Protein AF-0000000081415262 (afdb_homodimer)

Sequence (370 aa):
MELQANAALIIIDQQKGILHPRLGRRNNPQAELRILDLLGAWRRSGRPVIQVQHLSRSPESVFWPEQSGVEFQERFLPLDGEWLIQKQVPDAFCATGLETKLREAGIAQLVIVGVATHNSVESTARTAGNLGFEAWVAEDACFTFDKADYFGTAHSAEEVHAMSLGNLHGEYATVTGSREILAAVMELQANAALIIIDQQKGILHPRLGRRNNPQAELRILDLLGAWRRSGRPVIQVQHLSRSPESVFWPEQSGVEFQERFLPLDGEWLIQKQVPDAFCATGLETKLREAGIAQLVIVGVATHNSVESTARTAGNLGFEAWVAEDACFTFDKADYFGTAHSAEEVHAMSLGNLHGEYATVTGSREILAAV

Organism: NCBI:txid198620

pLDDT: mean 98.17, std 1.25, range [90.88, 99.0]

Structure 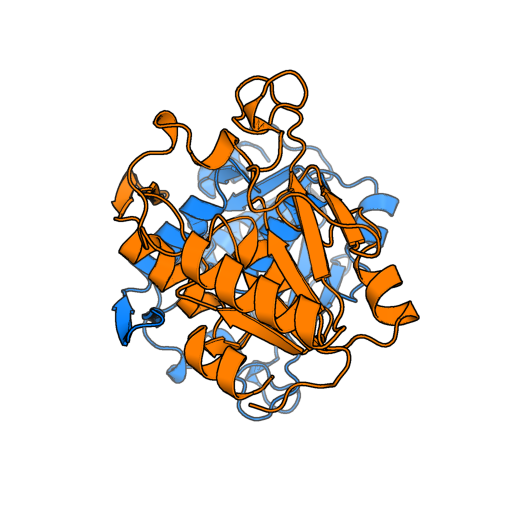(mmCIF, N/CA/C/O backbone):
data_AF-0000000081415262-model_v1
#
loop_
_entity.id
_entity.type
_entity.pdbx_description
1 polymer 'Cysteine hydrolase'
#
loop_
_atom_site.group_PDB
_atom_site.id
_atom_site.type_symbol
_atom_site.label_atom_id
_atom_site.label_alt_id
_atom_site.label_comp_id
_atom_site.label_asym_id
_atom_site.label_entity_id
_atom_site.label_seq_id
_atom_site.pdbx_PDB_ins_code
_atom_site.Cartn_x
_atom_site.Cartn_y
_atom_site.Cartn_z
_atom_site.occupancy
_atom_site.B_iso_or_equiv
_atom_site.auth_seq_id
_atom_site.auth_comp_id
_atom_site.auth_asym_id
_atom_site.auth_atom_id
_atom_site.pdbx_PDB_model_num
ATOM 1 N N . MET A 1 1 ? -18.141 11.617 12.055 1 90.88 1 MET A N 1
ATOM 2 C CA . MET A 1 1 ? -16.812 11.25 12.523 1 90.88 1 MET A CA 1
ATOM 3 C C . MET A 1 1 ? -16.594 11.695 13.961 1 90.88 1 MET A C 1
ATOM 5 O O . MET A 1 1 ? -17.062 12.766 14.359 1 90.88 1 MET A O 1
ATOM 9 N N . GLU A 1 2 ? -16.062 10.859 14.75 1 95 2 GLU A N 1
ATOM 10 C CA . GLU A 1 2 ? -15.703 11.195 16.125 1 95 2 GLU A CA 1
ATOM 11 C C . GLU A 1 2 ? -14.211 10.984 16.375 1 95 2 GLU A C 1
ATOM 13 O O . GLU A 1 2 ? -13.711 9.859 16.281 1 95 2 GLU A O 1
ATOM 18 N N . LEU A 1 3 ? -13.547 12.102 16.781 1 97.44 3 LEU A N 1
ATOM 19 C CA . LEU A 1 3 ? -12.109 12.031 17.031 1 97.44 3 LEU A CA 1
ATOM 20 C C . LEU A 1 3 ? -11.82 11.992 18.531 1 97.44 3 LEU A C 1
ATOM 22 O O . LEU A 1 3 ? -12.375 12.789 19.281 1 97.44 3 LEU A O 1
ATOM 26 N N . GLN A 1 4 ? -10.977 11.117 18.828 1 97.69 4 GLN A N 1
ATOM 27 C CA . GLN A 1 4 ? -10.539 11.031 20.219 1 97.69 4 GLN A CA 1
ATOM 28 C C . GLN A 1 4 ? -9.625 12.203 20.578 1 97.69 4 GLN A C 1
ATOM 30 O O . GLN A 1 4 ? -9.055 12.844 19.688 1 97.69 4 GLN A O 1
ATOM 35 N N . ALA A 1 5 ? -9.414 12.391 21.859 1 97 5 ALA A N 1
ATOM 36 C CA . ALA A 1 5 ? -8.609 13.492 22.359 1 97 5 ALA A CA 1
ATOM 37 C C . ALA A 1 5 ? -7.129 13.281 22.047 1 97 5 ALA A C 1
ATOM 39 O O . ALA A 1 5 ? -6.34 14.227 22.078 1 97 5 ALA A O 1
ATOM 40 N N . ASN A 1 6 ? -6.777 12.062 21.719 1 98.25 6 ASN A N 1
ATOM 41 C CA . ASN A 1 6 ? -5.375 11.789 21.422 1 98.25 6 ASN A CA 1
ATOM 42 C C . ASN A 1 6 ? -5.191 11.312 19.984 1 98.25 6 ASN A C 1
ATOM 44 O O . ASN A 1 6 ? -4.203 10.648 19.656 1 98.25 6 ASN A O 1
ATOM 48 N N . ALA A 1 7 ? -6.195 11.609 19.109 1 98.75 7 ALA A N 1
ATOM 49 C CA . ALA A 1 7 ? -6.016 11.312 17.688 1 98.75 7 ALA A CA 1
ATOM 50 C C . ALA A 1 7 ? -4.789 12.031 17.141 1 98.75 7 ALA A C 1
ATOM 52 O O . ALA A 1 7 ? -4.617 13.234 17.344 1 98.75 7 ALA A O 1
ATOM 53 N N . ALA A 1 8 ? -3.963 11.328 16.453 1 98.94 8 ALA A N 1
ATOM 54 C CA . ALA A 1 8 ? -2.711 11.914 15.977 1 98.94 8 ALA A CA 1
ATOM 55 C C . ALA A 1 8 ? -2.838 12.391 14.531 1 98.94 8 ALA A C 1
ATOM 57 O O . ALA A 1 8 ? -3.518 11.758 13.719 1 98.94 8 ALA A O 1
ATOM 58 N N . LEU A 1 9 ? -2.236 13.484 14.242 1 98.94 9 LEU A N 1
ATOM 59 C CA . LEU A 1 9 ? -2.066 13.977 12.883 1 98.94 9 LEU A CA 1
ATOM 60 C C . LEU A 1 9 ? -0.699 13.586 12.328 1 98.94 9 LEU A C 1
ATOM 62 O O . LEU A 1 9 ? 0.331 13.938 12.914 1 98.94 9 LEU A O 1
ATOM 66 N N . ILE A 1 10 ? -0.686 12.828 11.266 1 99 10 ILE A N 1
ATOM 67 C CA . ILE A 1 10 ? 0.553 12.461 10.594 1 99 10 ILE A CA 1
ATOM 68 C C . ILE A 1 10 ? 0.726 13.297 9.328 1 99 10 ILE A C 1
ATOM 70 O O . ILE A 1 10 ? -0.1 13.227 8.414 1 99 10 ILE A O 1
ATOM 74 N N . ILE A 1 11 ? 1.759 14.055 9.266 1 99 11 ILE A N 1
ATOM 75 C CA . ILE A 1 11 ? 2.07 14.914 8.125 1 99 11 ILE A CA 1
ATOM 76 C C . ILE A 1 11 ? 3.252 14.336 7.352 1 99 11 ILE A C 1
ATOM 78 O O . ILE A 1 11 ? 4.379 14.312 7.855 1 99 11 ILE A O 1
ATOM 82 N N . ILE A 1 12 ? 3.021 14.008 6.129 1 98.94 12 ILE A N 1
ATOM 83 C CA . ILE A 1 12 ? 3.982 13.211 5.375 1 98.94 12 ILE A CA 1
ATOM 84 C C . ILE A 1 12 ? 4.742 14.109 4.398 1 98.94 12 ILE A C 1
ATOM 86 O O . ILE A 1 12 ? 4.152 14.656 3.461 1 98.94 12 ILE A O 1
ATOM 90 N N . ASP A 1 13 ? 5.992 14.281 4.562 1 98.81 13 ASP A N 1
ATOM 91 C CA . ASP A 1 13 ? 7.008 14.688 3.596 1 98.81 13 ASP A CA 1
ATOM 92 C C . ASP A 1 13 ? 6.758 16.109 3.109 1 98.81 13 ASP A C 1
ATOM 94 O O . ASP A 1 13 ? 6.812 16.391 1.907 1 98.81 13 ASP A O 1
ATOM 98 N N . GLN A 1 14 ? 6.391 17 4.035 1 98.81 14 GLN A N 1
ATOM 99 C CA . GLN A 1 14 ? 6.348 18.422 3.658 1 98.81 14 GLN A CA 1
ATOM 100 C C . GLN A 1 14 ? 7.742 19.031 3.676 1 98.81 14 GLN A C 1
ATOM 102 O O . GLN A 1 14 ? 8.023 19.922 4.484 1 98.81 14 GLN A O 1
ATOM 107 N N . GLN A 1 15 ? 8.523 18.625 2.789 1 98.81 15 GLN A N 1
ATOM 108 C CA . GLN A 1 15 ? 9.922 19.016 2.611 1 98.81 15 GLN A CA 1
ATOM 109 C C . GLN A 1 15 ? 10.102 19.891 1.379 1 98.81 15 GLN A C 1
ATOM 111 O O . GLN A 1 15 ? 9.266 19.875 0.47 1 98.81 15 GLN A O 1
ATOM 116 N N . LYS A 1 16 ? 11.219 20.609 1.344 1 98.56 16 LYS A N 1
ATOM 117 C CA . LYS A 1 16 ? 11.469 21.547 0.252 1 98.56 16 LYS A CA 1
ATOM 118 C C . LYS A 1 16 ? 11.531 20.828 -1.089 1 98.56 16 LYS A C 1
ATOM 120 O O . LYS A 1 16 ? 11.141 21.375 -2.119 1 98.56 16 LYS A O 1
ATOM 125 N N . GLY A 1 17 ? 11.977 19.578 -1.081 1 98.12 17 GLY A N 1
ATOM 126 C CA . GLY A 1 17 ? 12.164 18.812 -2.297 1 98.12 17 GLY A CA 1
ATOM 127 C C . GLY A 1 17 ? 10.875 18.578 -3.068 1 98.12 17 GLY A C 1
ATOM 128 O O . GLY A 1 17 ? 10.891 18.422 -4.289 1 98.12 17 GLY A O 1
ATOM 129 N N . ILE A 1 18 ? 9.742 18.609 -2.402 1 97.94 18 ILE A N 1
ATOM 130 C CA . ILE A 1 18 ? 8.477 18.297 -3.059 1 97.94 18 ILE A CA 1
ATOM 131 C C . ILE A 1 18 ? 8.07 19.453 -3.965 1 97.94 18 ILE A C 1
ATOM 133 O O . ILE A 1 18 ? 7.164 19.328 -4.789 1 97.94 18 ILE A O 1
ATOM 137 N N . LEU A 1 19 ? 8.727 20.594 -3.793 1 96.56 19 LEU A N 1
ATOM 138 C CA . LEU A 1 19 ? 8.438 21.781 -4.59 1 96.56 19 LEU A CA 1
ATOM 139 C C . LEU A 1 19 ? 9.289 21.812 -5.855 1 96.56 19 LEU A C 1
ATOM 141 O O . LEU A 1 19 ? 9.141 22.703 -6.695 1 96.56 19 LEU A O 1
ATOM 145 N N . HIS A 1 20 ? 10.164 20.875 -6.023 1 96.38 20 HIS A N 1
ATOM 146 C CA . HIS A 1 20 ? 11.062 20.875 -7.168 1 96.38 20 HIS A CA 1
ATOM 147 C C . HIS A 1 20 ? 10.297 20.703 -8.477 1 96.38 20 HIS A C 1
ATOM 149 O O . HIS A 1 20 ? 9.469 19.797 -8.602 1 96.38 20 HIS A O 1
ATOM 155 N N . PRO A 1 21 ? 10.602 21.438 -9.453 1 95.62 21 PRO A N 1
ATOM 156 C CA . PRO A 1 21 ? 9.836 21.438 -10.703 1 95.62 21 PRO A CA 1
ATOM 157 C C . PRO A 1 21 ? 9.93 20.125 -11.461 1 95.62 21 PRO A C 1
ATOM 159 O O . PRO A 1 21 ? 9.031 19.781 -12.242 1 95.62 21 PRO A O 1
ATOM 162 N N . ARG A 1 22 ? 10.922 19.375 -11.242 1 95.31 22 ARG A N 1
ATOM 163 C CA . ARG A 1 22 ? 11.109 18.141 -11.984 1 95.31 22 ARG A CA 1
ATOM 164 C C . ARG A 1 22 ? 10.031 17.125 -11.641 1 95.31 22 ARG A C 1
ATOM 166 O O . ARG A 1 22 ? 9.883 16.094 -12.32 1 95.31 22 ARG A O 1
ATOM 173 N N . LEU A 1 23 ? 9.297 17.344 -10.578 1 97.06 23 LEU A N 1
ATOM 174 C CA . LEU A 1 23 ? 8.273 16.406 -10.156 1 97.06 23 LEU A CA 1
ATOM 175 C C . LEU A 1 23 ? 7.02 16.531 -11.016 1 97.06 23 LEU A C 1
ATOM 177 O O . LEU A 1 23 ? 6.148 15.664 -10.992 1 97.06 23 LEU A O 1
ATOM 181 N N . GLY A 1 24 ? 6.98 17.625 -11.789 1 96.81 24 GLY A N 1
ATOM 182 C CA . GLY A 1 24 ? 5.887 17.797 -12.734 1 96.81 24 GLY A CA 1
ATOM 183 C C . GLY A 1 24 ? 4.684 18.5 -12.133 1 96.81 24 GLY A C 1
ATOM 184 O O . GLY A 1 24 ? 4.785 19.109 -11.07 1 96.81 24 GLY A O 1
ATOM 185 N N . ARG A 1 25 ? 3.6 18.5 -12.836 1 98.12 25 ARG A N 1
ATOM 186 C CA . ARG A 1 25 ? 2.379 19.188 -12.422 1 98.12 25 ARG A CA 1
ATOM 187 C C . ARG A 1 25 ? 1.687 18.438 -11.289 1 98.12 25 ARG A C 1
ATOM 189 O O . ARG A 1 25 ? 1.546 17.203 -11.344 1 98.12 25 ARG A O 1
ATOM 196 N N . ARG A 1 26 ? 1.27 19.094 -10.344 1 98.44 26 ARG A N 1
ATOM 197 C CA . ARG A 1 26 ? 0.566 18.484 -9.227 1 98.44 26 ARG A CA 1
ATOM 198 C C . ARG A 1 26 ? -0.895 18.906 -9.188 1 98.44 26 ARG A C 1
ATOM 200 O O . ARG A 1 26 ? -1.269 19.906 -9.82 1 98.44 26 ARG A O 1
ATOM 207 N N . ASN A 1 27 ? -1.64 18.141 -8.555 1 98.75 27 ASN A N 1
ATOM 208 C CA . ASN A 1 27 ? -2.994 18.562 -8.219 1 98.75 27 ASN A CA 1
ATOM 209 C C . ASN A 1 27 ? -3.031 19.312 -6.891 1 98.75 27 ASN A C 1
ATOM 211 O O . ASN A 1 27 ? -1.993 19.516 -6.258 1 98.75 27 ASN A O 1
ATOM 215 N N . ASN A 1 28 ? -4.188 19.859 -6.48 1 98.69 28 ASN A N 1
ATOM 216 C CA . ASN A 1 28 ? -4.477 20.469 -5.195 1 98.69 28 ASN A CA 1
ATOM 217 C C . ASN A 1 28 ? -3.451 21.562 -4.855 1 98.69 28 ASN A C 1
ATOM 219 O O . ASN A 1 28 ? -2.721 21.438 -3.869 1 98.69 28 ASN A O 1
ATOM 223 N N . PRO A 1 29 ? -3.428 22.625 -5.539 1 98.19 29 PRO A N 1
ATOM 224 C CA . PRO A 1 29 ? -2.455 23.688 -5.301 1 98.19 29 PRO A CA 1
ATOM 225 C C . PRO A 1 29 ? -2.557 24.281 -3.893 1 98.19 29 PRO A C 1
ATOM 227 O O . PRO A 1 29 ? -1.595 24.875 -3.395 1 98.19 29 PRO A O 1
ATOM 230 N N . GLN A 1 30 ? -3.674 24.062 -3.217 1 98.25 30 GLN A N 1
ATOM 231 C CA . GLN A 1 30 ? -3.857 24.641 -1.889 1 98.25 30 GLN A CA 1
ATOM 232 C C . GLN A 1 30 ? -3.701 23.578 -0.803 1 98.25 30 GLN A C 1
ATOM 234 O O . GLN A 1 30 ? -4.082 23.797 0.349 1 98.25 30 GLN A O 1
ATOM 239 N N . ALA A 1 31 ? -3.201 22.422 -1.072 1 98.81 31 ALA A N 1
ATOM 240 C CA . ALA A 1 31 ? -3.102 21.328 -0.116 1 98.81 31 ALA A CA 1
ATOM 241 C C . ALA A 1 31 ? -2.324 21.75 1.128 1 98.81 31 ALA A C 1
ATOM 243 O O . ALA A 1 31 ? -2.719 21.422 2.252 1 98.81 31 ALA A O 1
ATOM 244 N N . GLU A 1 32 ? -1.239 22.469 0.928 1 98.75 32 GLU A N 1
ATOM 245 C CA . GLU A 1 32 ? -0.42 22.875 2.064 1 98.75 32 GLU A CA 1
ATOM 246 C C . GLU A 1 32 ? -1.205 23.781 3.014 1 98.75 32 GLU A C 1
ATOM 248 O O . GLU A 1 32 ? -1.032 23.703 4.23 1 98.75 32 GLU A O 1
ATOM 253 N N . LEU A 1 33 ? -2.018 24.594 2.451 1 98.81 33 LEU A N 1
ATOM 254 C CA . LEU A 1 33 ? -2.846 25.453 3.295 1 98.81 33 LEU A CA 1
ATOM 255 C C . LEU A 1 33 ? -3.809 24.609 4.133 1 98.81 33 LEU A C 1
ATOM 257 O O . LEU A 1 33 ? -4.051 24.922 5.301 1 98.81 33 LEU A O 1
ATOM 261 N N . ARG A 1 34 ? -4.414 23.594 3.537 1 98.94 34 ARG A N 1
ATOM 262 C CA . ARG A 1 34 ? -5.293 22.688 4.273 1 98.94 34 ARG A CA 1
ATOM 263 C C . ARG A 1 34 ? -4.523 21.938 5.363 1 98.94 34 ARG A C 1
ATOM 265 O O . ARG A 1 34 ? -5.031 21.75 6.469 1 98.94 34 ARG A O 1
ATOM 272 N N . ILE A 1 35 ? -3.297 21.531 5.047 1 98.94 35 ILE A N 1
ATOM 273 C CA . ILE A 1 35 ? -2.453 20.859 6.031 1 98.94 35 ILE A CA 1
ATOM 274 C C . ILE A 1 35 ? -2.18 21.812 7.199 1 98.94 35 ILE A C 1
ATOM 276 O O . ILE A 1 35 ? -2.271 21.406 8.367 1 98.94 35 ILE A O 1
ATOM 280 N N . LEU A 1 36 ? -1.899 23.031 6.887 1 98.88 36 LEU A N 1
ATOM 281 C CA . LEU A 1 36 ? -1.6 24.016 7.926 1 98.88 36 LEU A CA 1
ATOM 282 C C . LEU A 1 36 ? -2.82 24.266 8.805 1 98.88 36 LEU A C 1
ATOM 284 O O . LEU A 1 36 ? -2.689 24.469 10.016 1 98.88 36 LEU A O 1
ATOM 288 N N . ASP A 1 37 ? -4.004 24.297 8.172 1 98.88 37 ASP A N 1
ATOM 289 C CA . ASP A 1 37 ? -5.227 24.438 8.953 1 98.88 37 ASP A CA 1
ATOM 290 C C . ASP A 1 37 ? -5.367 23.297 9.961 1 98.88 37 ASP A C 1
ATOM 292 O O . ASP A 1 37 ? -5.672 23.516 11.133 1 98.88 37 ASP A O 1
ATOM 296 N N . LEU A 1 38 ? -5.148 22.109 9.516 1 98.94 38 LEU A N 1
ATOM 297 C CA . LEU A 1 38 ? -5.238 20.938 10.375 1 98.94 38 LEU A CA 1
ATOM 298 C C . LEU A 1 38 ? -4.152 20.953 11.438 1 98.94 38 LEU A C 1
ATOM 300 O O . LEU A 1 38 ? -4.426 20.703 12.617 1 98.94 38 LEU A O 1
ATOM 304 N N . LEU A 1 39 ? -2.936 21.281 11.023 1 98.94 39 LEU A N 1
ATOM 305 C CA . LEU A 1 39 ? -1.81 21.375 11.945 1 98.94 39 LEU A CA 1
ATOM 306 C C . LEU A 1 39 ? -2.098 22.375 13.055 1 98.94 39 LEU A C 1
ATOM 308 O O . LEU A 1 39 ? -1.872 22.094 14.234 1 98.94 39 LEU A O 1
ATOM 312 N N . GLY A 1 40 ? -2.6 23.516 12.625 1 98.81 40 GLY A N 1
ATOM 313 C CA . GLY A 1 40 ? -2.967 24.516 13.617 1 98.81 40 GLY A CA 1
ATOM 314 C C . GLY A 1 40 ? -3.99 24.031 14.617 1 98.81 40 GLY A C 1
ATOM 315 O O . GLY A 1 40 ? -3.854 24.266 15.82 1 98.81 40 GLY A O 1
ATOM 316 N N . ALA A 1 41 ? -5.016 23.375 14.18 1 98.81 41 ALA A N 1
ATOM 317 C CA . ALA A 1 41 ? -6.059 22.844 15.047 1 98.81 41 ALA A CA 1
ATOM 318 C C . ALA A 1 41 ? -5.496 21.781 16 1 98.81 41 ALA A C 1
ATOM 320 O O . ALA A 1 41 ? -5.863 21.75 17.172 1 98.81 41 ALA A O 1
ATOM 321 N N . TRP A 1 42 ? -4.656 20.922 15.508 1 98.81 42 TRP A N 1
ATOM 322 C CA . TRP A 1 42 ? -4.059 19.891 16.344 1 98.81 42 TRP A CA 1
ATOM 323 C C . TRP A 1 42 ? -3.178 20.5 17.438 1 98.81 42 TRP A C 1
ATOM 325 O O . TRP A 1 42 ? -3.236 20.094 18.594 1 98.81 42 TRP A O 1
ATOM 335 N N . ARG A 1 43 ? -2.389 21.484 17.062 1 98.44 43 ARG A N 1
ATOM 336 C CA . ARG A 1 43 ? -1.535 22.172 18.031 1 98.44 43 ARG A CA 1
ATOM 337 C C . ARG A 1 43 ? -2.369 22.875 19.094 1 98.44 43 ARG A C 1
ATOM 339 O O . ARG A 1 43 ? -2.07 22.781 20.281 1 98.44 43 ARG A O 1
ATOM 346 N N . ARG A 1 44 ? -3.41 23.5 18.688 1 97.94 44 ARG A N 1
ATOM 347 C CA . ARG A 1 44 ? -4.254 24.234 19.609 1 97.94 44 ARG A CA 1
ATOM 348 C C . ARG A 1 44 ? -4.965 23.297 20.578 1 97.94 44 ARG A C 1
ATOM 350 O O . ARG A 1 44 ? -5.184 23.656 21.734 1 97.94 44 ARG A O 1
ATOM 357 N N . SER A 1 45 ? -5.312 22.156 20.156 1 97.62 45 SER A N 1
ATOM 358 C CA . SER A 1 45 ? -6.078 21.219 20.984 1 97.62 45 SER A CA 1
ATOM 359 C C . SER A 1 45 ? -5.16 20.328 21.812 1 97.62 45 SER A C 1
ATOM 361 O O . SER A 1 45 ? -5.629 19.531 22.625 1 97.62 45 SER A O 1
ATOM 363 N N . GLY A 1 46 ? -3.846 20.359 21.547 1 97.25 46 GLY A N 1
ATOM 364 C CA . GLY A 1 46 ? -2.885 19.562 22.297 1 97.25 46 GLY A CA 1
ATOM 365 C C . GLY A 1 46 ? -2.805 18.125 21.828 1 97.25 46 GLY A C 1
ATOM 366 O O . GLY A 1 46 ? -2.268 17.266 22.547 1 97.25 46 GLY A O 1
ATOM 367 N N . ARG A 1 47 ? -3.389 17.828 20.734 1 98.19 47 ARG A N 1
ATOM 368 C CA . ARG A 1 47 ? -3.32 16.484 20.172 1 98.19 47 ARG A CA 1
ATOM 369 C C . ARG A 1 47 ? -1.944 16.203 19.578 1 98.19 47 ARG A C 1
ATOM 371 O O . ARG A 1 47 ? -1.225 17.141 19.203 1 98.19 47 ARG A O 1
ATOM 378 N N . PRO A 1 48 ? -1.588 14.961 19.469 1 98.81 48 PRO A N 1
ATOM 379 C CA . PRO A 1 48 ? -0.25 14.633 18.969 1 98.81 48 PRO A CA 1
ATOM 380 C C . PRO A 1 48 ? -0.078 14.961 17.484 1 98.81 48 PRO A C 1
ATOM 382 O O . PRO A 1 48 ? -0.987 14.727 16.688 1 98.81 48 PRO A O 1
ATOM 385 N N . VAL A 1 49 ? 1.041 15.547 17.203 1 98.88 49 VAL A N 1
ATOM 386 C CA . VAL A 1 49 ? 1.459 15.805 15.82 1 98.88 49 VAL A CA 1
ATOM 387 C C . VAL A 1 49 ? 2.703 14.984 15.492 1 98.88 49 VAL A C 1
ATOM 389 O O . VAL A 1 49 ? 3.672 14.977 16.25 1 98.88 49 VAL A O 1
ATOM 392 N N . ILE A 1 50 ? 2.65 14.312 14.398 1 98.94 50 ILE A N 1
ATOM 393 C CA . ILE A 1 50 ? 3.766 13.5 13.922 1 98.94 50 ILE A CA 1
ATOM 394 C C . ILE A 1 50 ? 4.25 14.039 12.578 1 98.94 50 ILE A C 1
ATOM 396 O O . ILE A 1 50 ? 3.521 13.992 11.586 1 98.94 50 ILE A O 1
ATOM 400 N N . GLN A 1 51 ? 5.422 14.523 12.594 1 98.88 51 GLN A N 1
ATOM 401 C CA . GLN A 1 51 ? 6.086 14.984 11.375 1 98.88 51 GLN A CA 1
ATOM 402 C C . GLN A 1 51 ? 6.953 13.883 10.766 1 98.88 51 GLN A C 1
ATOM 404 O O . GLN A 1 51 ? 7.867 13.383 11.422 1 98.88 51 GLN A O 1
ATOM 409 N N . VAL A 1 52 ? 6.676 13.562 9.477 1 98.94 52 VAL A N 1
ATOM 410 C CA . VAL A 1 52 ? 7.441 12.523 8.797 1 98.94 52 VAL A CA 1
ATOM 411 C C . VAL A 1 52 ? 8.398 13.156 7.793 1 98.94 52 VAL A C 1
ATOM 413 O O . VAL A 1 52 ? 8.008 14.039 7.02 1 98.94 52 VAL A O 1
ATOM 416 N N . GLN A 1 53 ? 9.602 12.75 7.852 1 98.81 53 GLN A N 1
ATOM 417 C CA . GLN A 1 53 ? 10.656 13.203 6.945 1 98.81 53 GLN A CA 1
ATOM 418 C C . GLN A 1 53 ? 11.266 12.031 6.184 1 98.81 53 GLN A C 1
ATOM 420 O O . GLN A 1 53 ? 11.672 11.039 6.781 1 98.81 53 GLN A O 1
ATOM 425 N N . HIS A 1 54 ? 11.273 12.164 4.852 1 98.75 54 HIS A N 1
ATOM 426 C CA . HIS A 1 54 ? 11.883 11.148 4 1 98.75 54 HIS A CA 1
ATOM 427 C C . HIS A 1 54 ? 13.367 11.43 3.789 1 98.75 54 HIS A C 1
ATOM 429 O O . HIS A 1 54 ? 13.742 12.523 3.367 1 98.75 54 HIS A O 1
ATOM 435 N N . LEU A 1 55 ? 14.195 10.5 4.102 1 98.31 55 LEU A N 1
ATOM 436 C CA . LEU A 1 55 ? 15.633 10.531 3.857 1 98.31 55 LEU A CA 1
ATOM 437 C C . LEU A 1 55 ? 16.031 9.5 2.809 1 98.31 55 LEU A C 1
ATOM 439 O O . LEU A 1 55 ? 16.359 8.359 3.148 1 98.31 55 LEU A O 1
ATOM 443 N N . SER A 1 56 ? 16.094 9.938 1.595 1 96.5 56 SER A N 1
ATOM 444 C CA . SER A 1 56 ? 16.375 9.031 0.487 1 96.5 56 SER A CA 1
ATOM 445 C C . SER A 1 56 ? 17.812 8.523 0.527 1 96.5 56 SER A C 1
ATOM 447 O O . SER A 1 56 ? 18.703 9.211 1.043 1 96.5 56 SER A O 1
ATOM 449 N N . ARG A 1 57 ? 18.078 7.359 -0.072 1 93.62 57 ARG A N 1
ATOM 450 C CA . ARG A 1 57 ? 19.422 6.801 -0.178 1 93.62 57 ARG A CA 1
ATOM 451 C C . ARG A 1 57 ? 20.062 7.172 -1.511 1 93.62 57 ARG A C 1
ATOM 453 O O . ARG A 1 57 ? 21.266 6.98 -1.701 1 93.62 57 ARG A O 1
ATOM 460 N N . SER A 1 58 ? 19.234 7.73 -2.367 1 94.19 58 SER A N 1
ATOM 461 C CA . SER A 1 58 ? 19.703 8.008 -3.725 1 94.19 58 SER A CA 1
ATOM 462 C C . SER A 1 58 ? 20.047 9.484 -3.898 1 94.19 58 SER A C 1
ATOM 464 O O . SER A 1 58 ? 19.234 10.359 -3.631 1 94.19 58 SER A O 1
ATOM 466 N N . PRO A 1 59 ? 21.156 9.773 -4.555 1 94.38 59 PRO A N 1
ATOM 467 C CA . PRO A 1 59 ? 21.531 11.172 -4.805 1 94.38 59 PRO A CA 1
ATOM 468 C C . PRO A 1 59 ? 20.625 11.844 -5.828 1 94.38 59 PRO A C 1
ATOM 470 O O . PRO A 1 59 ? 20.578 13.078 -5.906 1 94.38 59 PRO A O 1
ATOM 473 N N . GLU A 1 60 ? 19.906 11.062 -6.574 1 94.06 60 GLU A N 1
ATOM 474 C CA . GLU A 1 60 ? 19.031 11.633 -7.598 1 94.06 60 GLU A CA 1
ATOM 475 C C . GLU A 1 60 ? 17.688 12.047 -7.012 1 94.06 60 GLU A C 1
ATOM 477 O O . GLU A 1 60 ? 16.906 12.758 -7.656 1 94.06 60 GLU A O 1
ATOM 482 N N . SER A 1 61 ? 17.453 11.656 -5.836 1 95.44 61 SER A N 1
ATOM 483 C CA . SER A 1 61 ? 16.188 11.961 -5.188 1 95.44 61 SER A CA 1
ATOM 484 C C . SER A 1 61 ? 16.141 13.414 -4.711 1 95.44 61 SER A C 1
ATOM 486 O O . SER A 1 61 ? 17.141 13.945 -4.23 1 95.44 61 SER A O 1
ATOM 488 N N . VAL A 1 62 ? 14.914 14 -4.73 1 96 62 VAL A N 1
ATOM 489 C CA . VAL A 1 62 ? 14.711 15.352 -4.234 1 96 62 VAL A CA 1
ATOM 490 C C . VAL A 1 62 ? 14.812 15.367 -2.711 1 96 62 VAL A C 1
ATOM 492 O O . VAL A 1 62 ? 14.875 16.438 -2.096 1 96 62 VAL A O 1
ATOM 495 N N . PHE A 1 63 ? 14.852 14.172 -2.105 1 95.81 63 PHE A N 1
ATOM 496 C CA . PHE A 1 63 ? 14.906 14.062 -0.653 1 95.81 63 PHE A CA 1
ATOM 497 C C . PHE A 1 63 ? 16.281 13.562 -0.2 1 95.81 63 PHE A C 1
ATOM 499 O O . PHE A 1 63 ? 16.422 13.07 0.921 1 95.81 63 PHE A O 1
ATOM 506 N N . TRP A 1 64 ? 17.281 13.68 -1.063 1 95.62 64 TRP A N 1
ATOM 507 C CA . TRP A 1 64 ? 18.641 13.273 -0.693 1 95.62 64 TRP A CA 1
ATOM 508 C C . TRP A 1 64 ? 19.156 14.117 0.466 1 95.62 64 TRP A C 1
ATOM 510 O O . TRP A 1 64 ? 19.062 15.344 0.444 1 95.62 64 TRP A O 1
ATOM 520 N N . PRO A 1 65 ? 19.688 13.508 1.522 1 95.88 65 PRO A N 1
ATOM 521 C CA . PRO A 1 65 ? 20.031 14.227 2.752 1 95.88 65 PRO A CA 1
ATOM 522 C C . PRO A 1 65 ? 21.141 15.25 2.543 1 95.88 65 PRO A C 1
ATOM 524 O O . PRO A 1 65 ? 21.328 16.141 3.377 1 95.88 65 PRO A O 1
ATOM 527 N N . GLU A 1 66 ? 21.828 15.172 1.526 1 95.38 66 GLU A N 1
ATOM 528 C CA . GLU A 1 66 ? 22.984 16.062 1.324 1 95.38 66 GLU A CA 1
ATOM 529 C C . GLU A 1 66 ? 22.594 17.266 0.476 1 95.38 66 GLU A C 1
ATOM 531 O O . GLU A 1 66 ? 23.469 17.969 -0.048 1 95.38 66 GLU A O 1
ATOM 536 N N . GLN A 1 67 ? 21.375 17.469 0.229 1 94.31 67 GLN A N 1
ATOM 537 C CA . GLN A 1 67 ? 20.891 18.672 -0.465 1 94.31 67 GLN A CA 1
ATOM 538 C C . GLN A 1 67 ? 19.703 19.281 0.25 1 94.31 67 GLN A C 1
ATOM 540 O O . GLN A 1 67 ? 19.109 18.656 1.132 1 94.31 67 GLN A O 1
ATOM 545 N N . SER A 1 68 ? 19.328 20.531 -0.081 1 96.19 68 SER A N 1
ATOM 546 C CA . SER A 1 68 ? 18.344 21.344 0.644 1 96.19 68 SER A CA 1
ATOM 547 C C . SER A 1 68 ? 16.953 20.75 0.517 1 96.19 68 SER A C 1
ATOM 549 O O . SER A 1 68 ? 16.062 21.047 1.328 1 96.19 68 SER A O 1
ATOM 551 N N . GLY A 1 69 ? 16.734 19.891 -0.427 1 97.62 69 GLY A N 1
ATOM 552 C CA . GLY A 1 69 ? 15.414 19.312 -0.632 1 97.62 69 GLY A CA 1
ATOM 553 C C . GLY A 1 69 ? 14.945 18.469 0.539 1 97.62 69 GLY A C 1
ATOM 554 O O . GLY A 1 69 ? 13.742 18.25 0.719 1 97.62 69 GLY A O 1
ATOM 555 N N . VAL A 1 70 ? 15.875 17.969 1.297 1 98.06 70 VAL A N 1
ATOM 556 C CA . VAL A 1 70 ? 15.57 17.094 2.422 1 98.06 70 VAL A CA 1
ATOM 557 C C . VAL A 1 70 ? 15.016 17.906 3.582 1 98.06 70 VAL A C 1
ATOM 559 O O . VAL A 1 70 ? 14.367 17.375 4.48 1 98.06 70 VAL A O 1
ATOM 562 N N . GLU A 1 71 ? 15.203 19.203 3.588 1 98.19 71 GLU A N 1
ATOM 563 C CA . GLU A 1 71 ? 14.773 20.062 4.684 1 98.19 71 GLU A CA 1
ATOM 564 C C . GLU A 1 71 ? 13.266 20.266 4.664 1 98.19 71 GLU A C 1
ATOM 566 O O . GLU A 1 71 ? 12.648 20.281 3.598 1 98.19 71 GLU A O 1
ATOM 571 N N . PHE A 1 72 ? 12.719 20.422 5.828 1 98.56 72 PHE A N 1
ATOM 572 C CA . PHE A 1 72 ? 11.312 20.797 5.902 1 98.56 72 PHE A CA 1
ATOM 573 C C . PHE A 1 72 ? 11.078 22.156 5.254 1 98.56 72 PHE A C 1
ATOM 575 O O . PHE A 1 72 ? 11.938 23.031 5.312 1 98.56 72 PHE A O 1
ATOM 582 N N . GLN A 1 73 ? 9.93 22.266 4.633 1 98.44 73 GLN A N 1
ATOM 583 C CA . GLN A 1 73 ? 9.477 23.625 4.371 1 98.44 73 GLN A CA 1
ATOM 584 C C . GLN A 1 73 ? 9.344 24.422 5.668 1 98.44 73 GLN A C 1
ATOM 586 O O . GLN A 1 73 ? 8.883 23.906 6.68 1 98.44 73 GLN A O 1
ATOM 591 N N . GLU A 1 74 ? 9.625 25.688 5.629 1 98.06 74 GLU A N 1
ATOM 592 C CA . GLU A 1 74 ? 9.664 26.516 6.828 1 98.06 74 GLU A CA 1
ATOM 593 C C . GLU A 1 74 ? 8.336 26.453 7.578 1 98.06 74 GLU A C 1
ATOM 595 O O . GLU A 1 74 ? 8.312 26.375 8.812 1 98.06 74 GLU A O 1
ATOM 600 N N . ARG A 1 75 ? 7.277 26.469 6.93 1 97.75 75 ARG A N 1
ATOM 601 C CA . ARG A 1 75 ? 5.945 26.531 7.527 1 97.75 75 ARG A CA 1
ATOM 602 C C . ARG A 1 75 ? 5.582 25.203 8.188 1 97.75 75 ARG A C 1
ATOM 604 O O . ARG A 1 75 ? 4.594 25.125 8.922 1 97.75 75 ARG A O 1
ATOM 611 N N . PHE A 1 76 ? 6.41 24.156 7.957 1 98.56 76 PHE A N 1
ATOM 612 C CA . PHE A 1 76 ? 6.094 22.844 8.5 1 98.56 76 PHE A CA 1
ATOM 613 C C . PHE A 1 76 ? 7.184 22.375 9.453 1 98.56 76 PHE A C 1
ATOM 615 O O . PHE A 1 76 ? 7.273 21.188 9.766 1 98.56 76 PHE A O 1
ATOM 622 N N . LEU A 1 77 ? 8.031 23.266 9.891 1 98.44 77 LEU A N 1
ATOM 623 C CA . LEU A 1 77 ? 9.078 22.891 10.836 1 98.44 77 LEU A CA 1
ATOM 624 C C . LEU A 1 77 ? 8.484 22.281 12.102 1 98.44 77 LEU A C 1
ATOM 626 O O . LEU A 1 77 ? 7.539 22.828 12.672 1 98.44 77 LEU A O 1
ATOM 630 N N . PRO A 1 78 ? 9.016 21.172 12.453 1 98.25 78 PRO A N 1
ATOM 631 C CA . PRO A 1 78 ? 8.508 20.562 13.688 1 98.25 78 PRO A CA 1
ATOM 632 C C . PRO A 1 78 ? 8.727 21.453 14.914 1 98.25 78 PRO A C 1
ATOM 634 O O . PRO A 1 78 ? 9.773 22.094 15.031 1 98.25 78 PRO A O 1
ATOM 637 N N . LEU A 1 79 ? 7.809 21.438 15.781 1 98 79 LEU A N 1
ATOM 638 C CA . LEU A 1 79 ? 7.922 22.141 17.047 1 98 79 LEU A CA 1
ATOM 639 C C . LEU A 1 79 ? 8.289 21.188 18.172 1 98 79 LEU A C 1
ATOM 641 O O . LEU A 1 79 ? 8.141 19.969 18.047 1 98 79 LEU A O 1
ATOM 645 N N . ASP A 1 80 ? 8.719 21.828 19.312 1 96.5 80 ASP A N 1
ATOM 646 C CA . ASP A 1 80 ? 9 21.016 20.5 1 96.5 80 ASP A CA 1
ATOM 647 C C . ASP A 1 80 ? 7.773 20.234 20.938 1 96.5 80 ASP A C 1
ATOM 649 O O . ASP A 1 80 ? 6.66 20.75 20.938 1 96.5 80 ASP A O 1
ATOM 653 N N . GLY A 1 81 ? 8.016 18.969 21.234 1 96.94 81 GLY A N 1
ATOM 654 C CA . GLY A 1 81 ? 6.914 18.141 21.672 1 96.94 81 GLY A CA 1
ATOM 655 C C . GLY A 1 81 ? 6.309 17.297 20.562 1 96.94 81 GLY A C 1
ATOM 656 O O . GLY A 1 81 ? 5.652 16.297 20.812 1 96.94 81 GLY A O 1
ATOM 657 N N . GLU A 1 82 ? 6.465 17.781 19.359 1 98.44 82 GLU A N 1
ATOM 658 C CA . GLU A 1 82 ? 5.992 16.984 18.234 1 98.44 82 GLU A CA 1
ATOM 659 C C . GLU A 1 82 ? 6.93 15.82 17.938 1 98.44 82 GLU A C 1
ATOM 661 O O . GLU A 1 82 ? 8.117 15.883 18.25 1 98.44 82 GLU A O 1
ATOM 666 N N . TRP A 1 83 ? 6.328 14.766 17.406 1 98.56 83 TRP A N 1
ATOM 667 C CA . TRP A 1 83 ? 7.148 13.609 17.062 1 98.56 83 TRP A CA 1
ATOM 668 C C . TRP A 1 83 ? 7.773 13.773 15.68 1 98.56 83 TRP A C 1
ATOM 670 O O . TRP A 1 83 ? 7.105 14.211 14.742 1 98.56 83 TRP A O 1
ATOM 680 N N . LEU A 1 84 ? 9.016 13.484 15.617 1 98.69 84 LEU A N 1
ATOM 681 C CA . LEU A 1 84 ? 9.711 13.422 14.336 1 98.69 84 LEU A CA 1
ATOM 682 C C . LEU A 1 84 ? 10.016 11.977 13.953 1 98.69 84 LEU A C 1
ATOM 684 O O . LEU A 1 84 ? 10.688 11.266 14.695 1 98.69 84 LEU A O 1
ATOM 688 N N . ILE A 1 85 ? 9.5 11.531 12.812 1 98.69 85 ILE A N 1
ATOM 689 C CA . ILE A 1 85 ? 9.758 10.211 12.266 1 98.69 85 ILE A CA 1
ATOM 690 C C . ILE A 1 85 ? 10.562 10.336 10.969 1 98.69 85 ILE A C 1
ATOM 692 O O . ILE A 1 85 ? 10.109 10.961 10.008 1 98.69 85 ILE A O 1
ATOM 696 N N . GLN A 1 86 ? 11.695 9.812 10.953 1 98.5 86 GLN A N 1
ATOM 697 C CA . GLN A 1 86 ? 12.516 9.781 9.75 1 98.5 86 GLN A CA 1
ATOM 698 C C . GLN A 1 86 ? 12.484 8.398 9.102 1 98.5 86 GLN A C 1
ATOM 700 O O . GLN A 1 86 ? 12.719 7.387 9.766 1 98.5 86 GLN A O 1
ATOM 705 N N . LYS A 1 87 ? 12.156 8.414 7.809 1 98.25 87 LYS A N 1
ATOM 706 C CA . LYS A 1 87 ? 12.023 7.156 7.078 1 98.25 87 LYS A CA 1
ATOM 707 C C . LYS A 1 87 ? 12.898 7.148 5.828 1 98.25 87 LYS A C 1
ATOM 709 O O . LYS A 1 87 ? 13.219 8.203 5.285 1 98.25 87 LYS A O 1
ATOM 714 N N . GLN A 1 88 ? 13.211 5.91 5.305 1 97.56 88 GLN A N 1
ATOM 715 C CA . GLN A 1 88 ? 14.031 5.773 4.109 1 97.56 88 GLN A CA 1
ATOM 716 C C . GLN A 1 88 ? 13.25 5.113 2.977 1 97.56 88 GLN A C 1
ATOM 718 O O . GLN A 1 88 ? 13.75 4.984 1.858 1 97.56 88 GLN A O 1
ATOM 723 N N . VAL A 1 89 ? 12.047 4.566 3.281 1 98.25 89 VAL A N 1
ATOM 724 C CA . VAL A 1 89 ? 11.102 4.008 2.316 1 98.25 89 VAL A CA 1
ATOM 725 C C . VAL A 1 89 ? 9.758 4.715 2.441 1 98.25 89 VAL A C 1
ATOM 727 O O . VAL A 1 89 ? 9.516 5.445 3.404 1 98.25 89 VAL A O 1
ATOM 730 N N . PRO A 1 90 ? 8.867 4.523 1.51 1 98.5 90 PRO A N 1
ATOM 731 C CA . PRO A 1 90 ? 7.641 5.332 1.462 1 98.5 90 PRO A CA 1
ATOM 732 C C . PRO A 1 90 ? 6.746 5.117 2.68 1 98.5 90 PRO A C 1
ATOM 734 O O . PRO A 1 90 ? 6.012 6.027 3.076 1 98.5 90 PRO A O 1
ATOM 737 N N . ASP A 1 91 ? 6.727 4.016 3.303 1 98.88 91 ASP A N 1
ATOM 738 C CA . ASP A 1 91 ? 5.844 3.672 4.414 1 98.88 91 ASP A CA 1
ATOM 739 C C . ASP A 1 91 ? 6.402 4.184 5.738 1 98.88 91 ASP A C 1
ATOM 741 O O . ASP A 1 91 ? 7.426 3.693 6.219 1 98.88 91 ASP A O 1
ATOM 745 N N . ALA A 1 92 ? 5.684 5.02 6.395 1 98.88 92 ALA A N 1
ATOM 746 C CA . ALA A 1 92 ? 6.164 5.676 7.605 1 98.88 92 ALA A CA 1
ATOM 747 C C . ALA A 1 92 ? 6.277 4.684 8.758 1 98.88 92 ALA A C 1
ATOM 749 O O . ALA A 1 92 ? 6.938 4.961 9.766 1 98.88 92 ALA A O 1
ATOM 750 N N . PHE A 1 93 ? 5.641 3.553 8.664 1 98.88 93 PHE A N 1
ATOM 751 C CA . PHE A 1 93 ? 5.668 2.559 9.727 1 98.88 93 PHE A CA 1
ATOM 752 C C . PHE A 1 93 ? 6.883 1.648 9.594 1 98.88 93 PHE A C 1
ATOM 754 O O . PHE A 1 93 ? 7.25 0.95 10.539 1 98.88 93 PHE A O 1
ATOM 761 N N . CYS A 1 94 ? 7.434 1.591 8.367 1 98.44 94 CYS A N 1
ATOM 762 C CA . CYS A 1 94 ? 8.469 0.6 8.094 1 98.44 94 CYS A CA 1
ATOM 763 C C . CYS A 1 94 ? 9.797 1.008 8.719 1 98.44 94 CYS A C 1
ATOM 765 O O . CYS A 1 94 ? 10.406 1.992 8.297 1 98.44 94 CYS A O 1
ATOM 767 N N . ALA A 1 95 ? 10.258 0.277 9.781 1 96.69 95 ALA A N 1
ATOM 768 C CA . ALA A 1 95 ? 11.578 0.395 10.391 1 96.69 95 ALA A CA 1
ATOM 769 C C . ALA A 1 95 ? 11.758 1.756 11.062 1 96.69 95 ALA A C 1
ATOM 771 O O . ALA A 1 95 ? 12.836 2.348 11.008 1 96.69 95 ALA A O 1
ATOM 772 N N . THR A 1 96 ? 10.75 2.34 11.648 1 98.19 96 THR A N 1
ATOM 773 C CA . THR A 1 96 ? 10.836 3.664 12.25 1 98.19 96 THR A CA 1
ATOM 774 C C . THR A 1 96 ? 10.43 3.617 13.719 1 98.19 96 THR A C 1
ATOM 776 O O . THR A 1 96 ? 10.633 4.582 14.461 1 98.19 96 THR A O 1
ATOM 779 N N . GLY A 1 97 ? 9.773 2.527 14.133 1 97.88 97 GLY A N 1
ATOM 780 C CA . GLY A 1 97 ? 9.266 2.414 15.492 1 97.88 97 GLY A CA 1
ATOM 781 C C . GLY A 1 97 ? 7.941 3.121 15.695 1 97.88 97 GLY A C 1
ATOM 782 O O . GLY A 1 97 ? 7.434 3.193 16.812 1 97.88 97 GLY A O 1
ATOM 783 N N . LEU A 1 98 ? 7.363 3.627 14.672 1 98.81 98 LEU A N 1
ATOM 784 C CA . LEU A 1 98 ? 6.141 4.422 14.758 1 98.81 98 LEU A CA 1
ATOM 785 C C . LEU A 1 98 ? 5.016 3.619 15.398 1 98.81 98 LEU A C 1
ATOM 787 O O . LEU A 1 98 ? 4.312 4.117 16.281 1 98.81 98 LEU A O 1
ATOM 791 N N . GLU A 1 99 ? 4.832 2.387 14.953 1 98.75 99 GLU A N 1
ATOM 792 C CA . GLU A 1 99 ? 3.758 1.571 15.508 1 98.75 99 GLU A CA 1
ATOM 793 C C . GLU A 1 99 ? 3.891 1.446 17.031 1 98.75 99 GLU A C 1
ATOM 795 O O . GLU A 1 99 ? 2.928 1.675 17.766 1 98.75 99 GLU A O 1
ATOM 800 N N . THR A 1 100 ? 5.09 1.072 17.453 1 98.5 100 THR A N 1
ATOM 801 C CA . THR A 1 100 ? 5.344 0.874 18.875 1 98.5 100 THR A CA 1
ATOM 802 C C . THR A 1 100 ? 5.051 2.148 19.656 1 98.5 100 THR A C 1
ATOM 804 O O . THR A 1 100 ? 4.387 2.105 20.688 1 98.5 100 THR A O 1
ATOM 807 N N . LYS A 1 101 ? 5.52 3.254 19.141 1 98.56 101 LYS A N 1
ATOM 808 C CA . LYS A 1 101 ? 5.316 4.535 19.812 1 98.56 101 LYS A CA 1
ATOM 809 C C . LYS A 1 101 ? 3.832 4.859 19.938 1 98.56 101 LYS A C 1
ATOM 811 O O . LYS A 1 101 ? 3.381 5.309 21 1 98.56 101 LYS A O 1
ATOM 816 N N . LEU A 1 102 ? 3.072 4.645 18.859 1 98.88 102 LEU A N 1
ATOM 817 C CA . LEU A 1 102 ? 1.639 4.918 18.859 1 98.88 102 LEU A CA 1
ATOM 818 C C . LEU A 1 102 ? 0.922 4.039 19.875 1 98.88 102 LEU A C 1
ATOM 820 O O . LEU A 1 102 ? 0.092 4.523 20.656 1 98.88 102 LEU A O 1
ATOM 824 N N . ARG A 1 103 ? 1.251 2.768 19.938 1 98.75 103 ARG A N 1
ATOM 825 C CA . ARG A 1 103 ? 0.623 1.831 20.859 1 98.75 103 ARG A CA 1
ATOM 826 C C . ARG A 1 103 ? 0.943 2.193 22.297 1 98.75 103 ARG A C 1
ATOM 828 O O . ARG A 1 103 ? 0.06 2.182 23.156 1 98.75 103 ARG A O 1
ATOM 835 N N . GLU A 1 104 ? 2.178 2.488 22.562 1 98.62 104 GLU A N 1
ATOM 836 C CA . GLU A 1 104 ? 2.6 2.865 23.906 1 98.62 104 GLU A CA 1
ATOM 837 C C . GLU A 1 104 ? 1.867 4.117 24.391 1 98.62 104 GLU A C 1
ATOM 839 O O . GLU A 1 104 ? 1.568 4.254 25.578 1 98.62 104 GLU A O 1
ATOM 844 N N . ALA A 1 105 ? 1.561 4.984 23.5 1 98.5 105 ALA A N 1
ATOM 845 C CA . ALA A 1 105 ? 0.9 6.246 23.828 1 98.5 105 ALA A CA 1
ATOM 846 C C . ALA A 1 105 ? -0.616 6.078 23.875 1 98.5 105 ALA A C 1
ATOM 848 O O . ALA A 1 105 ? -1.345 7.023 24.172 1 98.5 105 ALA A O 1
ATOM 849 N N . GLY A 1 106 ? -1.085 4.852 23.5 1 98.62 106 GLY A N 1
ATOM 850 C CA . GLY A 1 106 ? -2.514 4.582 23.516 1 98.62 106 GLY A CA 1
ATOM 851 C C . GLY A 1 106 ? -3.254 5.258 22.375 1 98.62 106 GLY A C 1
ATOM 852 O O . GLY A 1 106 ? -4.453 5.527 22.484 1 98.62 106 GLY A O 1
ATOM 853 N N . ILE A 1 107 ? -2.545 5.621 21.359 1 98.81 107 ILE A N 1
ATOM 854 C CA . ILE A 1 107 ? -3.145 6.301 20.203 1 98.81 107 ILE A CA 1
ATOM 855 C C . ILE A 1 107 ? -3.711 5.27 19.234 1 98.81 107 ILE A C 1
ATOM 857 O O . ILE A 1 107 ? -2.988 4.387 18.766 1 98.81 107 ILE A O 1
ATOM 861 N N . ALA A 1 108 ? -5.012 5.453 18.891 1 98.62 108 ALA A N 1
ATOM 862 C CA . ALA A 1 108 ? -5.664 4.48 18.016 1 98.62 108 ALA A CA 1
ATOM 863 C C . ALA A 1 108 ? -6.188 5.148 16.734 1 98.62 108 ALA A C 1
ATOM 865 O O . ALA A 1 108 ? -6.52 4.469 15.766 1 98.62 108 ALA A O 1
ATOM 866 N N . GLN A 1 109 ? -6.324 6.445 16.75 1 98.88 109 GLN A N 1
ATOM 867 C CA . GLN A 1 109 ? -6.871 7.203 15.633 1 98.88 109 GLN A CA 1
ATOM 868 C C . GLN A 1 109 ? -5.797 8.055 14.969 1 98.88 109 GLN A C 1
ATOM 870 O O . GLN A 1 109 ? -5.023 8.734 15.648 1 98.88 109 GLN A O 1
ATOM 875 N N . LEU A 1 110 ? -5.777 7.98 13.648 1 98.94 110 LEU A N 1
ATOM 876 C CA . LEU A 1 110 ? -4.781 8.711 12.875 1 98.94 110 LEU A CA 1
ATOM 877 C C . LEU A 1 110 ? -5.445 9.523 11.766 1 98.94 110 LEU A C 1
ATOM 879 O O . LEU A 1 110 ? -6.367 9.047 11.102 1 98.94 110 LEU A O 1
ATOM 883 N N . VAL A 1 111 ? -5.043 10.734 11.602 1 98.94 111 VAL A N 1
ATOM 884 C CA . VAL A 1 111 ? -5.336 11.555 10.43 1 98.94 111 VAL A CA 1
ATOM 885 C C . VAL A 1 111 ? -4.07 11.75 9.602 1 98.94 111 VAL A C 1
ATOM 887 O O . VAL A 1 111 ? -3.057 12.234 10.109 1 98.94 111 VAL A O 1
ATOM 890 N N . ILE A 1 112 ? -4.141 11.375 8.344 1 99 112 ILE A N 1
ATOM 891 C CA . ILE A 1 112 ? -2.955 11.336 7.488 1 99 112 ILE A CA 1
ATOM 892 C C . ILE A 1 112 ? -3.1 12.352 6.359 1 99 112 ILE A C 1
ATOM 894 O O . ILE A 1 112 ? -4.129 12.391 5.676 1 99 112 ILE A O 1
ATOM 898 N N . VAL A 1 113 ? -2.133 13.18 6.18 1 99 113 VAL A N 1
ATOM 899 C CA . VAL A 1 113 ? -2.072 14.219 5.148 1 99 113 VAL A CA 1
ATOM 900 C C . VAL A 1 113 ? -0.664 14.273 4.559 1 99 113 VAL A C 1
ATOM 902 O O . VAL A 1 113 ? 0.28 13.727 5.133 1 99 113 VAL A O 1
ATOM 905 N N . GLY A 1 114 ? -0.573 14.906 3.385 1 98.94 114 GLY A N 1
ATOM 906 C CA . GLY A 1 114 ? 0.768 15.133 2.869 1 98.94 114 GLY A CA 1
ATOM 907 C C . GLY A 1 114 ? 0.956 14.625 1.452 1 98.94 114 GLY A C 1
ATOM 908 O O . GLY A 1 114 ? 0.058 14.75 0.617 1 98.94 114 GLY A O 1
ATOM 909 N N . VAL A 1 115 ? 2.205 14.117 1.143 1 98.88 115 VAL A N 1
ATOM 910 C CA . VAL A 1 115 ? 2.584 13.852 -0.24 1 98.88 115 VAL A CA 1
ATOM 911 C C . VAL A 1 115 ? 3.545 12.664 -0.294 1 98.88 115 VAL A C 1
ATOM 913 O O . VAL A 1 115 ? 4.32 12.438 0.639 1 98.88 115 VAL A O 1
ATOM 916 N N . ALA A 1 116 ? 3.521 12.008 -1.424 1 98.75 116 ALA A N 1
ATOM 917 C CA . ALA A 1 116 ? 2.549 12.023 -2.514 1 98.75 116 ALA A CA 1
ATOM 918 C C . ALA A 1 116 ? 1.391 11.07 -2.223 1 98.75 116 ALA A C 1
ATOM 920 O O . ALA A 1 116 ? 1.58 10.023 -1.604 1 98.75 116 ALA A O 1
ATOM 921 N N . THR A 1 117 ? 0.194 11.383 -2.711 1 98.94 117 THR A N 1
ATOM 922 C CA . THR A 1 117 ? -1.025 10.648 -2.385 1 98.94 117 THR A CA 1
ATOM 923 C C . THR A 1 117 ? -0.866 9.164 -2.701 1 98.94 117 THR A C 1
ATOM 925 O O . THR A 1 117 ? -1.091 8.312 -1.84 1 98.94 117 THR A O 1
ATOM 928 N N . HIS A 1 118 ? -0.363 8.797 -3.908 1 98.88 118 HIS A N 1
ATOM 929 C CA . HIS A 1 118 ? -0.348 7.418 -4.383 1 98.88 118 HIS A CA 1
ATOM 930 C C . HIS A 1 118 ? 0.879 6.672 -3.869 1 98.88 118 HIS A C 1
ATOM 932 O O . HIS A 1 118 ? 1.024 5.469 -4.105 1 98.88 118 HIS A O 1
ATOM 938 N N . ASN A 1 119 ? 1.824 7.352 -3.199 1 98.69 119 ASN A N 1
ATOM 939 C CA . ASN A 1 119 ? 3.09 6.758 -2.783 1 98.69 119 ASN A CA 1
ATOM 940 C C . ASN A 1 119 ? 3.217 6.715 -1.263 1 98.69 119 ASN A C 1
ATOM 942 O O . ASN A 1 119 ? 2.676 5.816 -0.615 1 98.69 119 ASN A O 1
ATOM 946 N N . SER A 1 120 ? 3.799 7.715 -0.621 1 98.88 120 SER A N 1
ATOM 947 C CA . SER A 1 120 ? 4.039 7.664 0.817 1 98.88 120 SER A CA 1
ATOM 948 C C . SER A 1 120 ? 2.734 7.758 1.6 1 98.88 120 SER A C 1
ATOM 950 O O . SER A 1 120 ? 2.584 7.125 2.646 1 98.88 120 SER A O 1
ATOM 952 N N . VAL A 1 121 ? 1.745 8.562 1.148 1 98.94 121 VAL A N 1
ATOM 953 C CA . VAL A 1 121 ? 0.467 8.703 1.838 1 98.94 121 VAL A CA 1
ATOM 954 C C . VAL A 1 121 ? -0.29 7.375 1.794 1 98.94 121 VAL A C 1
ATOM 956 O O . VAL A 1 121 ? -0.666 6.832 2.836 1 98.94 121 VAL A O 1
ATOM 959 N N . GLU A 1 122 ? -0.448 6.883 0.606 1 98.94 122 GLU A N 1
ATOM 960 C CA . GLU A 1 122 ? -1.186 5.629 0.476 1 98.94 122 GLU A CA 1
ATOM 961 C C . GLU A 1 122 ? -0.464 4.488 1.188 1 98.94 122 GLU A C 1
ATOM 963 O O . GLU A 1 122 ? -1.096 3.676 1.868 1 98.94 122 GLU A O 1
ATOM 968 N N . SER A 1 123 ? 0.872 4.379 1.022 1 98.94 123 SER A N 1
ATOM 969 C CA . SER A 1 123 ? 1.629 3.322 1.683 1 98.94 123 SER A CA 1
ATOM 970 C C . SER A 1 123 ? 1.432 3.363 3.195 1 98.94 123 SER A C 1
ATOM 972 O O . SER A 1 123 ? 1.171 2.332 3.82 1 98.94 123 SER A O 1
ATOM 974 N N . THR A 1 124 ? 1.503 4.516 3.787 1 98.94 124 THR A N 1
ATOM 975 C CA . THR A 1 124 ? 1.353 4.688 5.227 1 98.94 124 THR A CA 1
ATOM 976 C C . THR A 1 124 ? -0.081 4.395 5.66 1 98.94 124 THR A C 1
ATOM 978 O O . THR A 1 124 ? -0.305 3.732 6.676 1 98.94 124 THR A O 1
ATOM 981 N N . ALA A 1 125 ? -1.063 4.859 4.879 1 98.94 125 ALA A N 1
ATOM 982 C CA . ALA A 1 125 ? -2.471 4.645 5.203 1 98.94 125 ALA A CA 1
ATOM 983 C C . ALA A 1 125 ? -2.836 3.166 5.125 1 98.94 125 ALA A C 1
ATOM 985 O O . ALA A 1 125 ? -3.58 2.658 5.969 1 98.94 125 ALA A O 1
ATOM 986 N N . ARG A 1 126 ? -2.332 2.48 4.09 1 98.94 126 ARG A N 1
ATOM 987 C CA . ARG A 1 126 ? -2.57 1.043 3.996 1 98.94 126 ARG A CA 1
ATOM 988 C C . ARG A 1 126 ? -2.057 0.323 5.238 1 98.94 126 ARG A C 1
ATOM 990 O O . ARG A 1 126 ? -2.766 -0.5 5.824 1 98.94 126 ARG A O 1
ATOM 997 N N . THR A 1 127 ? -0.851 0.637 5.637 1 98.94 127 THR A N 1
ATOM 998 C CA . THR A 1 127 ? -0.258 -0.014 6.801 1 98.94 127 THR A CA 1
ATOM 999 C C . THR A 1 127 ? -1.047 0.313 8.062 1 98.94 127 THR A C 1
ATOM 1001 O O . THR A 1 127 ? -1.33 -0.573 8.875 1 98.94 127 THR A O 1
ATOM 1004 N N . ALA A 1 128 ? -1.414 1.573 8.227 1 98.94 128 ALA A N 1
ATOM 1005 C CA . ALA A 1 128 ? -2.207 1.966 9.383 1 98.94 128 ALA A CA 1
ATOM 1006 C C . ALA A 1 128 ? -3.48 1.132 9.484 1 98.94 128 ALA A C 1
ATOM 1008 O O . ALA A 1 128 ? -3.775 0.563 10.539 1 98.94 128 ALA A O 1
ATOM 1009 N N . GLY A 1 129 ? -4.215 1.071 8.398 1 98.81 129 GLY A N 1
ATOM 1010 C CA . GLY A 1 129 ? -5.438 0.283 8.391 1 98.81 129 GLY A CA 1
ATOM 1011 C C . GLY A 1 129 ? -5.199 -1.189 8.672 1 98.81 129 GLY A C 1
ATOM 1012 O O . GLY A 1 129 ? -5.93 -1.805 9.453 1 98.81 129 GLY A O 1
ATOM 1013 N N . ASN A 1 130 ? -4.164 -1.753 8.039 1 98.81 130 ASN A N 1
ATOM 1014 C CA . ASN A 1 130 ? -3.855 -3.168 8.219 1 98.81 130 ASN A CA 1
ATOM 1015 C C . ASN A 1 130 ? -3.465 -3.48 9.656 1 98.81 130 ASN A C 1
ATOM 1017 O O . ASN A 1 130 ? -3.752 -4.566 10.164 1 98.81 130 ASN A O 1
ATOM 1021 N N . LEU A 1 131 ? -2.842 -2.545 10.305 1 98.69 131 LEU A N 1
ATOM 1022 C CA . LEU A 1 131 ? -2.398 -2.732 11.68 1 98.69 131 LEU A CA 1
ATOM 1023 C C . LEU A 1 131 ? -3.549 -2.52 12.656 1 98.69 131 LEU A C 1
ATOM 1025 O O . LEU A 1 131 ? -3.393 -2.723 13.867 1 98.69 131 LEU A O 1
ATOM 1029 N N . GLY A 1 132 ? -4.723 -2.02 12.172 1 98.5 132 GLY A N 1
ATOM 1030 C CA . GLY A 1 132 ? -5.91 -1.911 13.008 1 98.5 132 GLY A CA 1
ATOM 1031 C C . GLY A 1 132 ? -6.137 -0.51 13.539 1 98.5 132 GLY A C 1
ATOM 1032 O O . GLY A 1 132 ? -6.992 -0.301 14.398 1 98.5 132 GLY A O 1
ATOM 1033 N N . PHE A 1 133 ? -5.355 0.497 13.164 1 98.88 133 PHE A N 1
ATOM 1034 C CA . PHE A 1 133 ? -5.66 1.883 13.492 1 98.88 133 PHE A CA 1
ATOM 1035 C C . PHE A 1 133 ? -6.887 2.367 12.734 1 98.88 133 PHE A C 1
ATOM 1037 O O . PHE A 1 133 ? -7.145 1.924 11.609 1 98.88 133 PHE A O 1
ATOM 1044 N N . GLU A 1 134 ? -7.617 3.172 13.383 1 98.75 134 GLU A N 1
ATOM 1045 C CA . GLU A 1 134 ? -8.641 3.922 12.664 1 98.75 134 GLU A CA 1
ATOM 1046 C C . GLU A 1 134 ? -8.039 5.137 11.961 1 98.75 134 GLU A C 1
ATOM 1048 O O . GLU A 1 134 ? -7.652 6.109 12.609 1 98.75 134 GLU A O 1
ATOM 1053 N N . ALA A 1 135 ? -8.016 5.129 10.648 1 98.81 135 ALA A N 1
ATOM 1054 C CA . ALA A 1 135 ? -7.273 6.156 9.914 1 98.81 135 ALA A CA 1
ATOM 1055 C C . ALA A 1 135 ? -8.195 6.957 9 1 98.81 135 ALA A C 1
ATOM 1057 O O . ALA A 1 135 ? -9.102 6.395 8.375 1 98.81 135 ALA A O 1
ATOM 1058 N N . TRP A 1 136 ? -8.039 8.211 8.969 1 98.94 136 TRP A N 1
ATOM 1059 C CA . TRP A 1 136 ? -8.641 9.102 7.988 1 98.94 136 TRP A CA 1
ATOM 1060 C C . TRP A 1 136 ? -7.57 9.719 7.094 1 98.94 136 TRP A C 1
ATOM 1062 O O . TRP A 1 136 ? -6.473 10.039 7.555 1 98.94 136 TRP A O 1
ATOM 1072 N N . VAL A 1 137 ? -7.867 9.875 5.855 1 98.94 137 VAL A N 1
ATOM 1073 C CA . VAL A 1 137 ? -7.039 10.617 4.91 1 98.94 137 VAL A CA 1
ATOM 1074 C C . VAL A 1 137 ? -7.793 11.852 4.422 1 98.94 137 VAL A C 1
ATOM 1076 O O . VAL A 1 137 ? -8.922 11.742 3.941 1 98.94 137 VAL A O 1
ATOM 1079 N N . ALA A 1 138 ? -7.211 12.992 4.613 1 98.94 138 ALA A N 1
ATOM 1080 C CA . ALA A 1 138 ? -7.812 14.227 4.117 1 98.94 138 ALA A CA 1
ATOM 1081 C C . ALA A 1 138 ? -7.461 14.453 2.648 1 98.94 138 ALA A C 1
ATOM 1083 O O . ALA A 1 138 ? -6.363 14.914 2.332 1 98.94 138 ALA A O 1
ATOM 1084 N N . GLU A 1 139 ? -8.43 14.211 1.805 1 98.94 139 GLU A N 1
ATOM 1085 C CA . GLU A 1 139 ? -8.141 14.164 0.375 1 98.94 139 GLU A CA 1
ATOM 1086 C C . GLU A 1 139 ? -7.633 15.516 -0.125 1 98.94 139 GLU A C 1
ATOM 1088 O O . GLU A 1 139 ? -6.789 15.578 -1.023 1 98.94 139 GLU A O 1
ATOM 1093 N N . ASP A 1 140 ? -8.148 16.656 0.423 1 98.94 140 ASP A N 1
ATOM 1094 C CA . ASP A 1 140 ? -7.773 17.969 -0.058 1 98.94 140 ASP A CA 1
ATOM 1095 C C . ASP A 1 140 ? -6.496 18.469 0.62 1 98.94 140 ASP A C 1
ATOM 1097 O O . ASP A 1 140 ? -5.992 19.547 0.308 1 98.94 140 ASP A O 1
ATOM 1101 N N . ALA A 1 141 ? -5.969 17.688 1.581 1 98.94 141 ALA A N 1
ATOM 1102 C CA . ALA A 1 141 ? -4.695 17.953 2.234 1 98.94 141 ALA A CA 1
ATOM 1103 C C . ALA A 1 141 ? -3.623 16.969 1.793 1 98.94 141 ALA A C 1
ATOM 1105 O O . ALA A 1 141 ? -2.662 16.719 2.523 1 98.94 141 ALA A O 1
ATOM 1106 N N . CYS A 1 142 ? -3.855 16.328 0.688 1 98.94 142 CYS A N 1
ATOM 1107 C CA . CYS A 1 142 ? -2.91 15.469 -0.017 1 98.94 142 CYS A CA 1
ATOM 1108 C C . CYS A 1 142 ? -2.764 15.898 -1.472 1 98.94 142 CYS A C 1
ATOM 1110 O O . CYS A 1 142 ? -3.67 16.516 -2.039 1 98.94 142 CYS A O 1
ATOM 1112 N N . PHE A 1 143 ? -1.66 15.586 -2.002 1 98.94 143 PHE A N 1
ATOM 1113 C CA . PHE A 1 143 ? -1.462 15.867 -3.418 1 98.94 143 PHE A CA 1
ATOM 1114 C C . PHE A 1 143 ? -0.447 14.906 -4.023 1 98.94 143 PHE A C 1
ATOM 1116 O O . PHE A 1 143 ? 0.219 14.156 -3.303 1 98.94 143 PHE A O 1
ATOM 1123 N N . THR A 1 144 ? -0.449 14.867 -5.305 1 98.88 144 THR A N 1
ATOM 1124 C CA . THR A 1 144 ? 0.478 14.062 -6.094 1 98.88 144 THR A CA 1
ATOM 1125 C C . THR A 1 144 ? 0.741 14.711 -7.449 1 98.88 144 THR A C 1
ATOM 1127 O O . THR A 1 144 ? 0.471 15.906 -7.637 1 98.88 144 THR A O 1
ATOM 1130 N N . PHE A 1 145 ? 1.32 13.992 -8.344 1 98.81 145 PHE A N 1
ATOM 1131 C CA . PHE A 1 145 ? 1.811 14.562 -9.586 1 98.81 145 PHE A CA 1
ATOM 1132 C C . PHE A 1 145 ? 1.327 13.742 -10.781 1 98.81 145 PHE A C 1
ATOM 1134 O O . PHE A 1 145 ? 0.905 12.594 -10.625 1 98.81 145 PHE A O 1
ATOM 1141 N N . ASP A 1 146 ? 1.341 14.445 -11.93 1 98.75 146 ASP A N 1
ATOM 1142 C CA . ASP A 1 146 ? 1.114 13.695 -13.164 1 98.75 146 ASP A CA 1
ATOM 1143 C C . ASP A 1 146 ? 2.043 12.484 -13.25 1 98.75 146 ASP A C 1
ATOM 1145 O O . ASP A 1 146 ? 3.205 12.555 -12.844 1 98.75 146 ASP A O 1
ATOM 1149 N N . LYS A 1 147 ? 1.476 11.383 -13.742 1 97.62 147 LYS A N 1
ATOM 1150 C CA . LYS A 1 147 ? 2.305 10.188 -13.867 1 97.62 147 LYS A CA 1
ATOM 1151 C C . LYS A 1 147 ? 1.749 9.242 -14.93 1 97.62 147 LYS A C 1
ATOM 1153 O O . LYS A 1 147 ? 0.536 9.18 -15.141 1 97.62 147 LYS A O 1
ATOM 1158 N N . ALA A 1 148 ? 2.609 8.516 -15.586 1 98.25 148 ALA A N 1
ATOM 1159 C CA . ALA A 1 148 ? 2.176 7.461 -16.5 1 98.25 148 ALA A CA 1
ATOM 1160 C C . ALA A 1 148 ? 1.893 6.164 -15.75 1 98.25 148 ALA A C 1
ATOM 1162 O O . ALA A 1 148 ? 2.506 5.891 -14.711 1 98.25 148 ALA A O 1
ATOM 1163 N N . ASP A 1 149 ? 0.943 5.406 -16.234 1 98.56 149 ASP A N 1
ATOM 1164 C CA . ASP A 1 149 ? 0.745 4.07 -15.68 1 98.56 149 ASP A CA 1
ATOM 1165 C C . ASP A 1 149 ? 1.768 3.084 -16.25 1 98.56 149 ASP A C 1
ATOM 1167 O O . ASP A 1 149 ? 2.697 3.482 -16.953 1 98.56 149 ASP A O 1
ATOM 1171 N N . TYR A 1 150 ? 1.66 1.846 -15.93 1 98.75 150 TYR A N 1
ATOM 1172 C CA . TYR A 1 150 ? 2.684 0.868 -16.281 1 98.75 150 TYR A CA 1
ATOM 1173 C C . TYR A 1 150 ? 2.811 0.723 -17.781 1 98.75 150 TYR A C 1
ATOM 1175 O O . TYR A 1 150 ? 3.906 0.502 -18.312 1 98.75 150 TYR A O 1
ATOM 1183 N N . PHE A 1 151 ? 1.726 0.879 -18.453 1 98.56 151 PHE A N 1
ATOM 1184 C CA . PHE A 1 151 ? 1.734 0.625 -19.891 1 98.56 151 PHE A CA 1
ATOM 1185 C C . PHE A 1 151 ? 2.012 1.908 -20.672 1 98.56 151 PHE A C 1
ATOM 1187 O O . PHE A 1 151 ? 1.867 1.944 -21.891 1 98.56 151 PHE A O 1
ATOM 1194 N N . GLY A 1 152 ? 2.33 2.947 -19.969 1 98.25 152 GLY A N 1
ATOM 1195 C CA . GLY A 1 152 ? 2.822 4.152 -20.609 1 98.25 152 GLY A CA 1
ATOM 1196 C C . GLY A 1 152 ? 1.742 5.191 -20.828 1 98.25 152 GLY A C 1
ATOM 1197 O O . GLY A 1 152 ? 2.008 6.266 -21.391 1 98.25 152 GLY A O 1
ATOM 1198 N N . THR A 1 153 ? 0.527 4.93 -20.469 1 98.44 153 THR A N 1
ATOM 1199 C CA . THR A 1 153 ? -0.549 5.906 -20.594 1 98.44 153 THR A CA 1
ATOM 1200 C C . THR A 1 153 ? -0.408 7.008 -19.547 1 98.44 153 THR A C 1
ATOM 1202 O O . THR A 1 153 ? -0.332 6.727 -18.344 1 98.44 153 THR A O 1
ATOM 1205 N N . ALA A 1 154 ? -0.396 8.273 -19.984 1 98.25 154 ALA A N 1
ATOM 1206 C CA . ALA A 1 154 ? -0.269 9.406 -19.078 1 98.25 154 ALA A CA 1
ATOM 1207 C C . ALA A 1 154 ? -1.562 9.633 -18.297 1 98.25 154 ALA A C 1
ATOM 1209 O O . ALA A 1 154 ? -2.656 9.539 -18.859 1 98.25 154 ALA A O 1
ATOM 1210 N N . HIS A 1 155 ? -1.414 9.906 -17.062 1 98.62 155 HIS A N 1
ATOM 1211 C CA . HIS A 1 155 ? -2.539 10.281 -16.219 1 98.62 155 HIS A CA 1
ATOM 1212 C C . HIS A 1 155 ? -2.264 11.586 -15.469 1 98.62 155 HIS A C 1
ATOM 1214 O O . HIS A 1 155 ? -1.147 11.812 -15 1 98.62 155 HIS A O 1
ATOM 1220 N N . SER A 1 156 ? -3.305 12.422 -15.359 1 98.75 156 SER A N 1
ATOM 1221 C CA . SER A 1 156 ? -3.174 13.664 -14.594 1 98.75 156 SER A CA 1
ATOM 1222 C C . SER A 1 156 ? -3.014 13.375 -13.102 1 98.75 156 SER A C 1
ATOM 1224 O O . SER A 1 156 ? -3.424 12.32 -12.625 1 98.75 156 SER A O 1
ATOM 1226 N N . ALA A 1 157 ? -2.414 14.336 -12.477 1 98.88 157 ALA A N 1
ATOM 1227 C CA . ALA A 1 157 ? -2.285 14.242 -11.023 1 98.88 157 ALA A CA 1
ATOM 1228 C C . ALA A 1 157 ? -3.646 14.031 -10.367 1 98.88 157 ALA A C 1
ATOM 1230 O O . ALA A 1 157 ? -3.756 13.32 -9.367 1 98.88 157 ALA A O 1
ATOM 1231 N N . GLU A 1 158 ? -4.699 14.656 -10.898 1 98.88 158 GLU A N 1
ATOM 1232 C CA . GLU A 1 158 ? -6.055 14.484 -10.383 1 98.88 158 GLU A CA 1
ATOM 1233 C C . GLU A 1 158 ? -6.504 13.031 -10.492 1 98.88 158 GLU A C 1
ATOM 1235 O O . GLU A 1 158 ? -7.09 12.484 -9.555 1 98.88 158 GLU A O 1
ATOM 1240 N N . GLU A 1 159 ? -6.215 12.414 -11.594 1 98.69 159 GLU A N 1
ATOM 1241 C CA . GLU A 1 159 ? -6.602 11.023 -11.805 1 98.69 159 GLU A CA 1
ATOM 1242 C C . GLU A 1 159 ? -5.828 10.086 -10.883 1 98.69 159 GLU A C 1
ATOM 1244 O O . GLU A 1 159 ? -6.41 9.172 -10.289 1 98.69 159 GLU A O 1
ATOM 1249 N N . VAL A 1 160 ? -4.516 10.297 -10.797 1 98.88 160 VAL A N 1
ATOM 1250 C CA . VAL A 1 160 ? -3.662 9.492 -9.93 1 98.88 160 VAL A CA 1
ATOM 1251 C C . VAL A 1 160 ? -4.129 9.617 -8.477 1 98.88 160 VAL A C 1
ATOM 1253 O O . VAL A 1 160 ? -4.27 8.609 -7.777 1 98.88 160 VAL A O 1
ATOM 1256 N N . HIS A 1 161 ? -4.438 10.836 -8.086 1 98.94 161 HIS A N 1
ATOM 1257 C CA . HIS A 1 161 ? -4.953 11.164 -6.766 1 98.94 161 HIS A CA 1
ATOM 1258 C C . HIS A 1 161 ? -6.273 10.453 -6.496 1 98.94 161 HIS A C 1
ATOM 1260 O O . HIS A 1 161 ? -6.418 9.766 -5.48 1 98.94 161 HIS A O 1
ATOM 1266 N N . ALA A 1 162 ? -7.148 10.516 -7.398 1 98.94 162 ALA A N 1
ATOM 1267 C CA . ALA A 1 162 ? -8.492 9.977 -7.242 1 98.94 162 ALA A CA 1
ATOM 1268 C C . ALA A 1 162 ? -8.469 8.453 -7.129 1 98.94 162 ALA A C 1
ATOM 1270 O O . ALA A 1 162 ? -9.195 7.875 -6.324 1 98.94 162 ALA A O 1
ATOM 1271 N N . MET A 1 163 ? -7.648 7.832 -7.902 1 98.81 163 MET A N 1
ATOM 1272 C CA . MET A 1 163 ? -7.547 6.375 -7.875 1 98.81 163 MET A CA 1
ATOM 1273 C C . MET A 1 163 ? -6.969 5.895 -6.547 1 98.81 163 MET A C 1
ATOM 1275 O O . MET A 1 163 ? -7.488 4.953 -5.945 1 98.81 163 MET A O 1
ATOM 1279 N N . SER A 1 164 ? -5.914 6.574 -6.148 1 98.94 164 SER A N 1
ATOM 1280 C CA . SER A 1 164 ? -5.293 6.219 -4.875 1 98.94 164 SER A CA 1
ATOM 1281 C C . SER A 1 164 ? -6.285 6.355 -3.725 1 98.94 164 SER A C 1
ATOM 1283 O O . SER A 1 164 ? -6.406 5.449 -2.895 1 98.94 164 SER A O 1
ATOM 1285 N N . LEU A 1 165 ? -7.02 7.457 -3.699 1 98.94 165 LEU A N 1
ATOM 1286 C CA . LEU A 1 165 ? -8.023 7.676 -2.666 1 98.94 165 LEU A CA 1
ATOM 1287 C C . LEU A 1 165 ? -9.125 6.629 -2.744 1 98.94 165 LEU A C 1
ATOM 1289 O O . LEU A 1 165 ? -9.641 6.188 -1.716 1 98.94 165 LEU A O 1
ATOM 1293 N N . GLY A 1 166 ? -9.453 6.273 -3.938 1 98.81 166 GLY A N 1
ATOM 1294 C CA . GLY A 1 166 ? -10.445 5.227 -4.133 1 98.81 166 GLY A CA 1
ATOM 1295 C C . GLY A 1 166 ? -10 3.879 -3.596 1 98.81 166 GLY A C 1
ATOM 1296 O O . GLY A 1 166 ? -10.82 3.096 -3.119 1 98.81 166 GLY A O 1
ATOM 1297 N N . ASN A 1 167 ? -8.742 3.57 -3.701 1 98.75 167 ASN A N 1
ATOM 1298 C CA . ASN A 1 167 ? -8.195 2.34 -3.139 1 98.75 167 ASN A CA 1
ATOM 1299 C C . ASN A 1 167 ? -8.266 2.34 -1.615 1 98.75 167 ASN A C 1
ATOM 1301 O O . ASN A 1 167 ? -8.43 1.288 -0.996 1 98.75 167 ASN A O 1
ATOM 1305 N N . LEU A 1 168 ? -8.148 3.512 -1.027 1 98.88 168 LEU A N 1
ATOM 1306 C CA . LEU A 1 168 ? -8.023 3.645 0.42 1 98.88 168 LEU A CA 1
ATOM 1307 C C . LEU A 1 168 ? -9.398 3.65 1.083 1 98.88 168 LEU A C 1
ATOM 1309 O O . LEU A 1 168 ? -9.586 3.043 2.141 1 98.88 168 LEU A O 1
ATOM 1313 N N . HIS A 1 169 ? -10.359 4.355 0.476 1 98.88 169 HIS A N 1
ATOM 1314 C CA . HIS A 1 169 ? -11.625 4.648 1.125 1 98.88 169 HIS A CA 1
ATOM 1315 C C . HIS A 1 169 ? -12.445 3.377 1.336 1 98.88 169 HIS A C 1
ATOM 1317 O O . HIS A 1 169 ? -12.758 2.666 0.376 1 98.88 169 HIS A O 1
ATOM 1323 N N . GLY A 1 170 ? -12.75 3.115 2.615 1 97.25 170 GLY A N 1
ATOM 1324 C CA . GLY A 1 170 ? -13.609 1.991 2.959 1 97.25 170 GLY A CA 1
ATOM 1325 C C . GLY A 1 170 ? -12.852 0.687 3.111 1 97.25 170 GLY A C 1
ATOM 1326 O O . GLY A 1 170 ? -13.422 -0.326 3.52 1 97.25 170 GLY A O 1
ATOM 1327 N N . GLU A 1 171 ? -11.57 0.679 2.797 1 97.06 171 GLU A N 1
ATOM 1328 C CA . GLU A 1 171 ? -10.773 -0.539 2.865 1 97.06 171 GLU A CA 1
ATOM 1329 C C . GLU A 1 171 ? -9.641 -0.401 3.883 1 97.06 171 GLU A C 1
ATOM 1331 O O . GLU A 1 171 ? -9.484 -1.255 4.758 1 97.06 171 GLU A O 1
ATOM 1336 N N . TYR A 1 172 ? -8.906 0.647 3.785 1 98.56 172 TYR A N 1
ATOM 1337 C CA . TYR A 1 172 ? -7.754 0.854 4.656 1 98.56 172 TYR A CA 1
ATOM 1338 C C . TYR A 1 172 ? -7.98 2.039 5.586 1 98.56 172 TYR A C 1
ATOM 1340 O O . TYR A 1 172 ? -7.457 2.072 6.703 1 98.56 172 TYR A O 1
ATOM 1348 N N . ALA A 1 173 ? -8.703 2.959 5.051 1 98.81 173 ALA A N 1
ATOM 1349 C CA . ALA A 1 173 ? -8.953 4.234 5.719 1 98.81 173 ALA A CA 1
ATOM 1350 C C . ALA A 1 173 ? -10.281 4.836 5.266 1 98.81 173 ALA A C 1
ATOM 1352 O O . ALA A 1 173 ? -10.891 4.359 4.301 1 98.81 173 ALA A O 1
ATOM 1353 N N . THR A 1 174 ? -10.742 5.785 6 1 98.81 174 THR A N 1
ATOM 1354 C CA . THR A 1 174 ? -11.828 6.641 5.535 1 98.81 174 THR A CA 1
ATOM 1355 C C . THR A 1 174 ? -11.281 7.934 4.938 1 98.81 174 THR A C 1
ATOM 1357 O O . THR A 1 174 ? -10.523 8.656 5.586 1 98.81 174 THR A O 1
ATOM 1360 N N . VAL A 1 175 ? -11.594 8.172 3.709 1 98.94 175 VAL A N 1
ATOM 1361 C CA . VAL A 1 175 ? -11.203 9.422 3.066 1 98.94 175 VAL A CA 1
ATOM 1362 C C . VAL A 1 175 ? -12.289 10.469 3.271 1 98.94 175 VAL A C 1
ATOM 1364 O O . VAL A 1 175 ? -13.484 10.172 3.166 1 98.94 175 VAL A O 1
ATOM 1367 N N . THR A 1 176 ? -11.898 11.641 3.598 1 98.75 176 THR A N 1
ATOM 1368 C CA . THR A 1 176 ? -12.828 12.75 3.781 1 98.75 176 THR A CA 1
ATOM 1369 C C . THR A 1 176 ? -12.141 14.086 3.518 1 98.75 176 THR A C 1
ATOM 1371 O O . THR A 1 176 ? -10.977 14.117 3.111 1 98.75 176 THR A O 1
ATOM 1374 N N . GLY A 1 177 ? -12.859 15.195 3.666 1 98.56 177 GLY A N 1
ATOM 1375 C CA . GLY A 1 177 ? -12.281 16.516 3.498 1 98.56 177 GLY A CA 1
ATOM 1376 C C . GLY A 1 177 ? -11.75 17.109 4.793 1 98.56 177 GLY A C 1
ATOM 1377 O O . GLY A 1 177 ? -12.203 16.734 5.879 1 98.56 177 GLY A O 1
ATOM 1378 N N . SER A 1 178 ? -10.805 18.031 4.672 1 98.75 178 SER A N 1
ATOM 1379 C CA . SER A 1 178 ? -10.219 18.688 5.84 1 98.75 178 SER A CA 1
ATOM 1380 C C . SER A 1 178 ? -11.281 19.422 6.656 1 98.75 178 SER A C 1
ATOM 1382 O O . SER A 1 178 ? -11.195 19.469 7.883 1 98.75 178 SER A O 1
ATOM 1384 N N . ARG A 1 179 ? -12.281 19.938 5.988 1 98.44 179 ARG A N 1
ATOM 1385 C CA . ARG A 1 179 ? -13.336 20.672 6.688 1 98.44 179 ARG A CA 1
ATOM 1386 C C . ARG A 1 179 ? -14.07 19.75 7.664 1 98.44 179 ARG A C 1
ATOM 1388 O O . ARG A 1 179 ? -14.383 20.156 8.789 1 98.44 179 ARG A O 1
ATOM 1395 N N . GLU A 1 180 ? -14.406 18.562 7.199 1 98.5 180 GLU A N 1
ATOM 1396 C CA . GLU A 1 180 ? -15.086 17.609 8.062 1 98.5 180 GLU A CA 1
ATOM 1397 C C . GLU A 1 180 ? -14.211 17.234 9.258 1 98.5 180 GLU A C 1
ATOM 1399 O O . GLU A 1 180 ? -14.711 17.094 10.383 1 98.5 180 GLU A O 1
ATOM 1404 N N . ILE A 1 181 ? -12.969 17.062 9.055 1 98.81 181 ILE A N 1
ATOM 1405 C CA . ILE A 1 181 ? -12.039 16.703 10.125 1 98.81 181 ILE A CA 1
ATOM 1406 C C . ILE A 1 181 ? -11.938 17.859 11.125 1 98.81 181 ILE A C 1
ATOM 1408 O O . ILE A 1 181 ? -11.992 17.625 12.344 1 98.81 181 ILE A O 1
ATOM 1412 N N . LEU A 1 182 ? -11.844 19.062 10.617 1 98.62 182 LEU A N 1
ATOM 1413 C CA . LEU A 1 182 ? -11.734 20.234 11.492 1 98.62 182 LEU A CA 1
ATOM 1414 C C . LEU A 1 182 ? -12.984 20.391 12.352 1 98.62 182 LEU A C 1
ATOM 1416 O O . LEU A 1 182 ? -12.891 20.781 13.516 1 98.62 182 LEU A O 1
ATOM 1420 N N . ALA A 1 183 ? -14.109 20.016 11.75 1 98.19 183 ALA A N 1
ATOM 1421 C CA . ALA A 1 183 ? -15.375 20.109 12.484 1 98.19 183 ALA A CA 1
ATOM 1422 C C . ALA A 1 183 ? -15.422 19.109 13.633 1 98.19 183 ALA A C 1
ATOM 1424 O O . ALA A 1 183 ? -16.172 19.297 14.586 1 98.19 183 ALA A O 1
ATOM 1425 N N . ALA A 1 184 ? -14.648 18.109 13.555 1 97.62 184 ALA A N 1
ATOM 1426 C CA . ALA A 1 184 ? -14.664 17.031 14.547 1 97.62 184 ALA A CA 1
ATOM 1427 C C . ALA A 1 184 ? -13.664 17.312 15.664 1 97.62 184 ALA A C 1
ATOM 1429 O O . ALA A 1 184 ? -13.617 16.594 16.672 1 97.62 184 ALA A O 1
ATOM 1430 N N . VAL A 1 185 ? -12.75 18.359 15.531 1 96.12 185 VAL A N 1
ATOM 1431 C CA . VAL A 1 185 ? -11.719 18.688 16.516 1 96.12 185 VAL A CA 1
ATOM 1432 C C . VAL A 1 185 ? -12.312 19.578 17.594 1 96.12 185 VAL A C 1
ATOM 1434 O O . VAL A 1 185 ? -13.023 20.547 17.297 1 96.12 185 VAL A O 1
ATOM 1437 N N . MET B 1 1 ? 16.812 -10.25 -15.797 1 90.94 1 MET B N 1
ATOM 1438 C CA . MET B 1 1 ? 16.438 -10.664 -14.445 1 90.94 1 MET B CA 1
ATOM 1439 C C . MET B 1 1 ? 17.172 -11.938 -14.047 1 90.94 1 MET B C 1
ATOM 1441 O O . MET B 1 1 ? 17.391 -12.82 -14.875 1 90.94 1 MET B O 1
ATOM 1445 N N . GLU B 1 2 ? 17.656 -11.969 -12.875 1 95.06 2 GLU B N 1
ATOM 1446 C CA . GLU B 1 2 ? 18.297 -13.156 -12.312 1 95.06 2 GLU B CA 1
ATOM 1447 C C . GLU B 1 2 ? 17.594 -13.617 -11.047 1 95.06 2 GLU B C 1
ATOM 1449 O O . GLU B 1 2 ? 17.562 -12.891 -10.047 1 95.06 2 GLU B O 1
ATOM 1454 N N . LEU B 1 3 ? 17.109 -14.891 -11.102 1 97.44 3 LEU B N 1
ATOM 1455 C CA . LEU B 1 3 ? 16.391 -15.438 -9.953 1 97.44 3 LEU B CA 1
ATOM 1456 C C . LEU B 1 3 ? 17.281 -16.406 -9.18 1 97.44 3 LEU B C 1
ATOM 1458 O O . LEU B 1 3 ? 17.922 -17.281 -9.766 1 97.44 3 LEU B O 1
ATOM 1462 N N . GLN B 1 4 ? 17.234 -16.203 -7.938 1 97.69 4 GLN B N 1
ATOM 1463 C CA . GLN B 1 4 ? 17.969 -17.109 -7.066 1 97.69 4 GLN B CA 1
ATOM 1464 C C . GLN B 1 4 ? 17.266 -18.469 -7 1 97.69 4 GLN B C 1
ATOM 1466 O O . GLN B 1 4 ? 16.078 -18.594 -7.312 1 97.69 4 GLN B O 1
ATOM 1471 N N . ALA B 1 5 ? 18 -19.453 -6.504 1 96.94 5 ALA B N 1
ATOM 1472 C CA . ALA B 1 5 ? 17.484 -20.828 -6.422 1 96.94 5 ALA B CA 1
ATOM 1473 C C . ALA B 1 5 ? 16.391 -20.938 -5.371 1 96.94 5 ALA B C 1
ATOM 1475 O O . ALA B 1 5 ? 15.609 -21.906 -5.375 1 96.94 5 ALA B O 1
ATOM 1476 N N . ASN B 1 6 ? 16.312 -19.969 -4.496 1 98.25 6 ASN B N 1
ATOM 1477 C CA . ASN B 1 6 ? 15.305 -20.031 -3.449 1 98.25 6 ASN B CA 1
ATOM 1478 C C . ASN B 1 6 ? 14.32 -18.859 -3.557 1 98.25 6 ASN B C 1
ATOM 1480 O O . ASN B 1 6 ? 13.672 -18.5 -2.572 1 98.25 6 ASN B O 1
ATOM 1484 N N . ALA B 1 7 ? 14.242 -18.234 -4.758 1 98.75 7 ALA B N 1
ATOM 1485 C CA . ALA B 1 7 ? 13.219 -17.219 -4.969 1 98.75 7 ALA B CA 1
ATOM 1486 C C . ALA B 1 7 ? 11.82 -17.797 -4.738 1 98.75 7 ALA B C 1
ATOM 1488 O O . ALA B 1 7 ? 11.484 -18.859 -5.266 1 98.75 7 ALA B O 1
ATOM 1489 N N . ALA B 1 8 ? 11.031 -17.109 -3.973 1 98.94 8 ALA B N 1
ATOM 1490 C CA . ALA B 1 8 ? 9.719 -17.656 -3.617 1 98.94 8 ALA B CA 1
ATOM 1491 C C . ALA B 1 8 ? 8.633 -17.078 -4.523 1 98.94 8 ALA B C 1
ATOM 1493 O O . ALA B 1 8 ? 8.695 -15.914 -4.918 1 98.94 8 ALA B O 1
ATOM 1494 N N . LEU B 1 9 ? 7.711 -17.891 -4.863 1 98.94 9 LEU B N 1
ATOM 1495 C CA . LEU B 1 9 ? 6.484 -17.484 -5.539 1 98.94 9 LEU B CA 1
ATOM 1496 C C . LEU B 1 9 ? 5.352 -17.297 -4.539 1 98.94 9 LEU B C 1
ATOM 1498 O O . LEU B 1 9 ? 4.996 -18.219 -3.814 1 98.94 9 LEU B O 1
ATOM 1502 N N . ILE B 1 10 ? 4.832 -16.094 -4.453 1 99 10 ILE B N 1
ATOM 1503 C CA . ILE B 1 10 ? 3.689 -15.797 -3.596 1 99 10 ILE B CA 1
ATOM 1504 C C . ILE B 1 10 ? 2.424 -15.695 -4.441 1 99 10 ILE B C 1
ATOM 1506 O O . ILE B 1 10 ? 2.322 -14.836 -5.316 1 99 10 ILE B O 1
ATOM 1510 N N . ILE B 1 11 ? 1.477 -16.531 -4.199 1 99 11 ILE B N 1
ATOM 1511 C CA . ILE B 1 11 ? 0.207 -16.562 -4.918 1 99 11 ILE B CA 1
ATOM 1512 C C . ILE B 1 11 ? -0.911 -16.047 -4.016 1 99 11 ILE B C 1
ATOM 1514 O O . ILE B 1 11 ? -1.264 -16.688 -3.023 1 99 11 ILE B O 1
ATOM 1518 N N . ILE B 1 12 ? -1.519 -14.992 -4.43 1 98.94 12 ILE B N 1
ATOM 1519 C CA . ILE B 1 12 ? -2.412 -14.258 -3.541 1 98.94 12 ILE B CA 1
ATOM 1520 C C . ILE B 1 12 ? -3.865 -14.555 -3.908 1 98.94 12 ILE B C 1
ATOM 1522 O O . ILE B 1 12 ? -4.32 -14.203 -5 1 98.94 12 ILE B O 1
ATOM 1526 N N . ASP B 1 13 ? -4.605 -15.172 -3.068 1 98.81 13 ASP B N 1
ATOM 1527 C CA . ASP B 1 13 ? -6.062 -15.203 -2.953 1 98.81 13 ASP B CA 1
ATOM 1528 C C . ASP B 1 13 ? -6.695 -15.875 -4.168 1 98.81 13 ASP B C 1
ATOM 1530 O O . ASP B 1 13 ? -7.668 -15.359 -4.73 1 98.81 13 ASP B O 1
ATOM 1534 N N . GLN B 1 14 ? -6.098 -16.969 -4.637 1 98.81 14 GLN B N 1
ATOM 1535 C CA . GLN B 1 14 ? -6.777 -17.766 -5.656 1 98.81 14 GLN B CA 1
ATOM 1536 C C . GLN B 1 14 ? -7.848 -18.656 -5.043 1 98.81 14 GLN B C 1
ATOM 1538 O O . GLN B 1 14 ? -7.73 -19.891 -5.082 1 98.81 14 GLN B O 1
ATOM 1543 N N . GLN B 1 15 ? -8.836 -18.062 -4.57 1 98.81 15 GLN B N 1
ATOM 1544 C CA . GLN B 1 15 ? -9.961 -18.672 -3.877 1 98.81 15 GLN B CA 1
ATOM 1545 C C . GLN B 1 15 ? -11.227 -18.625 -4.73 1 98.81 15 GLN B C 1
ATOM 1547 O O . GLN B 1 15 ? -11.336 -17.797 -5.641 1 98.81 15 GLN B O 1
ATOM 1552 N N . LYS B 1 16 ? -12.188 -19.484 -4.391 1 98.56 16 LYS B N 1
ATOM 1553 C CA . LYS B 1 16 ? -13.414 -19.578 -5.18 1 98.56 16 LYS B CA 1
ATOM 1554 C C . LYS B 1 16 ? -14.172 -18.25 -5.176 1 98.56 16 LYS B C 1
ATOM 1556 O O . LYS B 1 16 ? -14.828 -17.906 -6.16 1 98.56 16 LYS B O 1
ATOM 1561 N N . GLY B 1 17 ? -14.047 -17.5 -4.105 1 98.06 17 GLY B N 1
ATOM 1562 C CA . GLY B 1 17 ? -14.773 -16.25 -3.943 1 98.06 17 GLY B CA 1
ATOM 1563 C C . GLY B 1 17 ? -14.43 -15.211 -5 1 98.06 17 GLY B C 1
ATOM 1564 O O . GLY B 1 17 ? -15.258 -14.359 -5.336 1 98.06 17 GLY B O 1
ATOM 1565 N N . ILE B 1 18 ? -13.25 -15.273 -5.574 1 97.94 18 ILE B N 1
ATOM 1566 C CA . ILE B 1 18 ? -12.812 -14.258 -6.523 1 97.94 18 ILE B CA 1
ATOM 1567 C C . ILE B 1 18 ? -13.555 -14.438 -7.848 1 97.94 18 ILE B C 1
ATOM 1569 O O . ILE B 1 18 ? -13.516 -13.555 -8.711 1 97.94 18 ILE B O 1
ATOM 1573 N N . LEU B 1 19 ? -14.219 -15.57 -8.008 1 96.5 19 LEU B N 1
ATOM 1574 C CA . LEU B 1 19 ? -14.977 -15.867 -9.219 1 96.5 19 LEU B CA 1
ATOM 1575 C C . LEU B 1 19 ? -16.406 -15.383 -9.094 1 96.5 19 LEU B C 1
ATOM 1577 O O . LEU B 1 19 ? -17.188 -15.477 -10.047 1 96.5 19 LEU B O 1
ATOM 1581 N N . HIS B 1 20 ? -16.797 -14.883 -7.98 1 96.38 20 HIS B N 1
ATOM 1582 C CA . HIS B 1 20 ? -18.172 -14.453 -7.75 1 96.38 20 HIS B CA 1
ATOM 1583 C C . HIS B 1 20 ? -18.547 -13.305 -8.672 1 96.38 20 HIS B C 1
ATOM 1585 O O . HIS B 1 20 ? -17.828 -12.305 -8.758 1 96.38 20 HIS B O 1
ATOM 1591 N N . PRO B 1 21 ? -19.672 -13.344 -9.266 1 95.62 21 PRO B N 1
ATOM 1592 C CA . PRO B 1 21 ? -20.062 -12.352 -10.273 1 95.62 21 PRO B CA 1
ATOM 1593 C C . PRO B 1 21 ? -20.234 -10.953 -9.68 1 95.62 21 PRO B C 1
ATOM 1595 O O . PRO B 1 21 ? -20.109 -9.961 -10.398 1 95.62 21 PRO B O 1
ATOM 1598 N N . ARG B 1 22 ? -20.484 -10.844 -8.438 1 95.38 22 ARG B N 1
ATOM 1599 C CA . ARG B 1 22 ? -20.75 -9.547 -7.832 1 95.38 22 ARG B CA 1
ATOM 1600 C C . ARG B 1 22 ? -19.5 -8.68 -7.848 1 95.38 22 ARG B C 1
ATOM 1602 O O . ARG B 1 22 ? -19.562 -7.473 -7.586 1 95.38 22 ARG B O 1
ATOM 1609 N N . LEU B 1 23 ? -18.344 -9.273 -8.117 1 97.06 23 LEU B N 1
ATOM 1610 C CA . LEU B 1 23 ? -17.094 -8.523 -8.117 1 97.06 23 LEU B CA 1
ATOM 1611 C C . LEU B 1 23 ? -16.953 -7.707 -9.398 1 97.06 23 LEU B C 1
ATOM 1613 O O . LEU B 1 23 ? -16.094 -6.812 -9.477 1 97.06 23 LEU B O 1
ATOM 1617 N N . GLY B 1 24 ? -17.812 -8.008 -10.359 1 96.81 24 GLY B N 1
ATOM 1618 C CA . GLY B 1 24 ? -17.828 -7.215 -11.578 1 96.81 24 GLY B CA 1
ATOM 1619 C C . GLY B 1 24 ? -16.875 -7.715 -12.641 1 96.81 24 GLY B C 1
ATOM 1620 O O . GLY B 1 24 ? -16.375 -8.836 -12.555 1 96.81 24 GLY B O 1
ATOM 1621 N N . ARG B 1 25 ? -16.672 -6.949 -13.656 1 98.12 25 ARG B N 1
ATOM 1622 C CA . ARG B 1 25 ? -15.82 -7.312 -14.789 1 98.12 25 ARG B CA 1
ATOM 1623 C C . ARG B 1 25 ? -14.344 -7.234 -14.406 1 98.12 25 ARG B C 1
ATOM 1625 O O . ARG B 1 25 ? -13.906 -6.262 -13.781 1 98.12 25 ARG B O 1
ATOM 1632 N N . ARG B 1 26 ? -13.625 -8.164 -14.742 1 98.44 26 ARG B N 1
ATOM 1633 C CA . ARG B 1 26 ? -12.195 -8.172 -14.461 1 98.44 26 ARG B CA 1
ATOM 1634 C C . ARG B 1 26 ? -11.383 -8.047 -15.742 1 98.44 26 ARG B C 1
ATOM 1636 O O . ARG B 1 26 ? -11.898 -8.266 -16.844 1 98.44 26 ARG B O 1
ATOM 1643 N N . ASN B 1 27 ? -10.219 -7.629 -15.578 1 98.75 27 ASN B N 1
ATOM 1644 C CA . ASN B 1 27 ? -9.25 -7.715 -16.672 1 98.75 27 ASN B CA 1
ATOM 1645 C C . ASN B 1 27 ? -8.531 -9.062 -16.672 1 98.75 27 ASN B C 1
ATOM 1647 O O . ASN B 1 27 ? -8.812 -9.922 -15.836 1 98.75 27 ASN B O 1
ATOM 1651 N N . ASN B 1 28 ? -7.68 -9.336 -17.656 1 98.69 28 ASN B N 1
ATOM 1652 C CA . ASN B 1 28 ? -6.785 -10.484 -17.781 1 98.69 28 ASN B CA 1
ATOM 1653 C C . ASN B 1 28 ? -7.539 -11.797 -17.594 1 98.69 28 ASN B C 1
ATOM 1655 O O . ASN B 1 28 ? -7.273 -12.539 -16.641 1 98.69 28 ASN B O 1
ATOM 1659 N N . PRO B 1 29 ? -8.367 -12.164 -18.453 1 98.12 29 PRO B N 1
ATOM 1660 C CA . PRO B 1 29 ? -9.156 -13.391 -18.344 1 98.12 29 PRO B CA 1
ATOM 1661 C C . PRO B 1 29 ? -8.281 -14.641 -18.25 1 98.12 29 PRO B C 1
ATOM 1663 O O . PRO B 1 29 ? -8.727 -15.68 -17.75 1 98.12 29 PRO B O 1
ATOM 1666 N N . GLN B 1 30 ? -7.027 -14.555 -18.672 1 98.25 30 GLN B N 1
ATOM 1667 C CA . GLN B 1 30 ? -6.156 -15.727 -18.656 1 98.25 30 GLN B CA 1
ATOM 1668 C C . GLN B 1 30 ? -5.156 -15.664 -17.516 1 98.25 30 GLN B C 1
ATOM 1670 O O . GLN B 1 30 ? -4.172 -16.406 -17.5 1 98.25 30 GLN B O 1
ATOM 1675 N N . ALA B 1 31 ? -5.305 -14.805 -16.547 1 98.81 31 ALA B N 1
ATOM 1676 C CA . ALA B 1 31 ? -4.348 -14.617 -15.453 1 98.81 31 ALA B CA 1
ATOM 1677 C C . ALA B 1 31 ? -4.098 -15.93 -14.711 1 98.81 31 ALA B C 1
ATOM 1679 O O . ALA B 1 31 ? -2.955 -16.25 -14.383 1 98.81 31 ALA B O 1
ATOM 1680 N N . GLU B 1 32 ? -5.152 -16.672 -14.461 1 98.75 32 GLU B N 1
ATOM 1681 C CA . GLU B 1 32 ? -5.004 -17.922 -13.719 1 98.75 32 GLU B CA 1
ATOM 1682 C C . GLU B 1 32 ? -4.121 -18.922 -14.477 1 98.75 32 GLU B C 1
ATOM 1684 O O . GLU B 1 32 ? -3.352 -19.656 -13.867 1 98.75 32 GLU B O 1
ATOM 1689 N N . LEU B 1 33 ? -4.254 -18.906 -15.758 1 98.81 33 LEU B N 1
ATOM 1690 C CA . LEU B 1 33 ? -3.404 -19.781 -16.547 1 98.81 33 LEU B CA 1
ATOM 1691 C C . LEU B 1 33 ? -1.938 -19.375 -16.422 1 98.81 33 LEU B C 1
ATOM 1693 O O . LEU B 1 33 ? -1.059 -20.234 -16.359 1 98.81 33 LEU B O 1
ATOM 1697 N N . ARG B 1 34 ? -1.653 -18.078 -16.422 1 98.94 34 ARG B N 1
ATOM 1698 C CA . ARG B 1 34 ? -0.291 -17.594 -16.234 1 98.94 34 ARG B CA 1
ATOM 1699 C C . ARG B 1 34 ? 0.22 -17.953 -14.836 1 98.94 34 ARG B C 1
ATOM 1701 O O . ARG B 1 34 ? 1.382 -18.344 -14.68 1 98.94 34 ARG B O 1
ATOM 1708 N N . ILE B 1 35 ? -0.652 -17.844 -13.844 1 98.94 35 ILE B N 1
ATOM 1709 C CA . ILE B 1 35 ? -0.281 -18.219 -12.484 1 98.94 35 ILE B CA 1
ATOM 1710 C C . ILE B 1 35 ? 0.073 -19.703 -12.445 1 98.94 35 ILE B C 1
ATOM 1712 O O . ILE B 1 35 ? 1.079 -20.094 -11.844 1 98.94 35 ILE B O 1
ATOM 1716 N N . LEU B 1 36 ? -0.707 -20.5 -13.102 1 98.88 36 LEU B N 1
ATOM 1717 C CA . LEU B 1 36 ? -0.474 -21.938 -13.109 1 98.88 36 LEU B CA 1
ATOM 1718 C C . LEU B 1 36 ? 0.84 -22.281 -13.805 1 98.88 36 LEU B C 1
ATOM 1720 O O . LEU B 1 36 ? 1.55 -23.203 -13.391 1 98.88 36 LEU B O 1
ATOM 1724 N N . ASP B 1 37 ? 1.134 -21.547 -14.891 1 98.88 37 ASP B N 1
ATOM 1725 C CA . ASP B 1 37 ? 2.422 -21.734 -15.547 1 98.88 37 ASP B CA 1
ATOM 1726 C C . ASP B 1 37 ? 3.578 -21.469 -14.586 1 98.88 37 ASP B C 1
ATOM 1728 O O . ASP B 1 37 ? 4.527 -22.25 -14.516 1 98.88 37 ASP B O 1
ATOM 1732 N N . LEU B 1 38 ? 3.494 -20.406 -13.875 1 98.94 38 LEU B N 1
ATOM 1733 C CA . LEU B 1 38 ? 4.527 -20.047 -12.914 1 98.94 38 LEU B CA 1
ATOM 1734 C C . LEU B 1 38 ? 4.586 -21.047 -11.773 1 98.94 38 LEU B C 1
ATOM 1736 O O . LEU B 1 38 ? 5.672 -21.484 -11.383 1 98.94 38 LEU B O 1
ATOM 1740 N N . LEU B 1 39 ? 3.416 -21.406 -11.266 1 98.94 39 L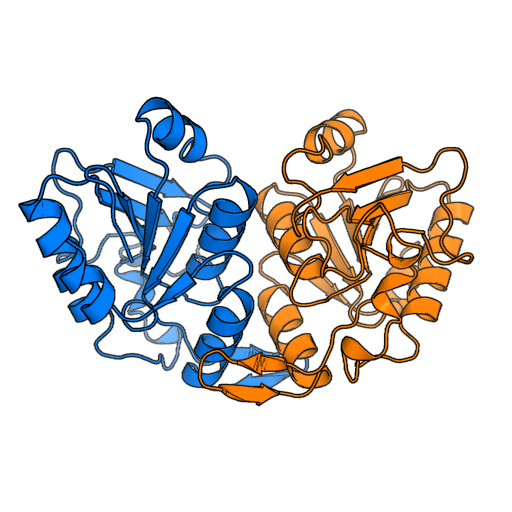EU B N 1
ATOM 1741 C CA . LEU B 1 39 ? 3.324 -22.391 -10.188 1 98.94 39 LEU B CA 1
ATOM 1742 C C . LEU B 1 39 ? 3.973 -23.719 -10.602 1 98.94 39 LEU B C 1
ATOM 1744 O O . LEU B 1 39 ? 4.754 -24.281 -9.836 1 98.94 39 LEU B O 1
ATOM 1748 N N . GLY B 1 40 ? 3.625 -24.125 -11.797 1 98.81 40 GLY B N 1
ATOM 1749 C CA . GLY B 1 40 ? 4.238 -25.344 -12.312 1 98.81 40 GLY B CA 1
ATOM 1750 C C . GLY B 1 40 ? 5.75 -25.266 -12.367 1 98.81 40 GLY B C 1
ATOM 1751 O O . GLY B 1 40 ? 6.438 -26.219 -11.977 1 98.81 40 GLY B O 1
ATOM 1752 N N . ALA B 1 41 ? 6.301 -24.219 -12.852 1 98.81 41 ALA B N 1
ATOM 1753 C CA . ALA B 1 41 ? 7.746 -24.016 -12.945 1 98.81 41 ALA B CA 1
ATOM 1754 C C . ALA B 1 41 ? 8.391 -24.016 -11.562 1 98.81 41 ALA B C 1
ATOM 1756 O O . ALA B 1 41 ? 9.469 -24.578 -11.367 1 98.81 41 ALA B O 1
ATOM 1757 N N . TRP B 1 42 ? 7.793 -23.344 -10.625 1 98.81 42 TRP B N 1
ATOM 1758 C CA . TRP B 1 42 ? 8.328 -23.281 -9.273 1 98.81 42 TRP B CA 1
ATOM 1759 C C . TRP B 1 42 ? 8.344 -24.656 -8.625 1 98.81 42 TRP B C 1
ATOM 1761 O O . TRP B 1 42 ? 9.328 -25.047 -8 1 98.81 42 TRP B O 1
ATOM 1771 N N . ARG B 1 43 ? 7.273 -25.406 -8.797 1 98.44 43 ARG B N 1
ATOM 1772 C CA . ARG B 1 43 ? 7.199 -26.75 -8.258 1 98.44 43 ARG B CA 1
ATOM 1773 C C . ARG B 1 43 ? 8.258 -27.656 -8.891 1 98.44 43 ARG B C 1
ATOM 1775 O O . ARG B 1 43 ? 8.938 -28.406 -8.188 1 98.44 43 ARG B O 1
ATOM 1782 N N . ARG B 1 44 ? 8.43 -27.531 -10.156 1 98 44 ARG B N 1
ATOM 1783 C CA . ARG B 1 44 ? 9.383 -28.375 -10.859 1 98 44 ARG B CA 1
ATOM 1784 C C . ARG B 1 44 ? 10.812 -28.062 -10.438 1 98 44 ARG B C 1
ATOM 1786 O O . ARG B 1 44 ? 11.664 -28.953 -10.391 1 98 44 ARG B O 1
ATOM 1793 N N . SER B 1 45 ? 11.109 -26.859 -10.133 1 97.62 45 SER B N 1
ATOM 1794 C CA . SER B 1 45 ? 12.477 -26.438 -9.812 1 97.62 45 SER B CA 1
ATOM 1795 C C . SER B 1 45 ? 12.758 -26.578 -8.32 1 97.62 45 SER B C 1
ATOM 1797 O O . SER B 1 45 ? 13.883 -26.359 -7.871 1 97.62 45 SER B O 1
ATOM 1799 N N . GLY B 1 46 ? 11.719 -26.828 -7.504 1 97.25 46 GLY B N 1
ATOM 1800 C CA . GLY B 1 46 ? 11.891 -27.016 -6.074 1 97.25 46 GLY B CA 1
ATOM 1801 C C . GLY B 1 46 ? 11.961 -25.703 -5.309 1 97.25 46 GLY B C 1
ATOM 1802 O O . GLY B 1 46 ? 12.391 -25.688 -4.152 1 97.25 46 GLY B O 1
ATOM 1803 N N . ARG B 1 47 ? 11.656 -24.656 -5.945 1 98.19 47 ARG B N 1
ATOM 1804 C CA . ARG B 1 47 ? 11.641 -23.344 -5.289 1 98.19 47 ARG B CA 1
ATOM 1805 C C . ARG B 1 47 ? 10.43 -23.219 -4.371 1 98.19 47 ARG B C 1
ATOM 1807 O O . ARG B 1 47 ? 9.414 -23.891 -4.566 1 98.19 47 ARG B O 1
ATOM 1814 N N . PRO B 1 48 ? 10.523 -22.344 -3.391 1 98.81 48 PRO B N 1
ATOM 1815 C CA . PRO B 1 48 ? 9.422 -22.219 -2.432 1 98.81 48 PRO B CA 1
ATOM 1816 C C . PRO B 1 48 ? 8.164 -21.625 -3.051 1 98.81 48 PRO B C 1
ATOM 1818 O O . PRO B 1 48 ? 8.25 -20.688 -3.844 1 98.81 48 PRO B O 1
ATOM 1821 N N . VAL B 1 49 ? 7.059 -22.219 -2.721 1 98.88 49 VAL B N 1
ATOM 1822 C CA . VAL B 1 49 ? 5.742 -21.719 -3.09 1 98.88 49 VAL B CA 1
ATOM 1823 C C . VAL B 1 49 ? 4.977 -21.297 -1.833 1 98.88 49 VAL B C 1
ATOM 1825 O O . VAL B 1 49 ? 4.902 -22.062 -0.868 1 98.88 49 VAL B O 1
ATOM 1828 N N . ILE B 1 50 ? 4.445 -20.125 -1.857 1 98.94 50 ILE B N 1
ATOM 1829 C CA . ILE B 1 50 ? 3.658 -19.594 -0.752 1 98.94 50 ILE B CA 1
ATOM 1830 C C . ILE B 1 50 ? 2.232 -19.312 -1.222 1 98.94 50 ILE B C 1
ATOM 1832 O O . ILE B 1 50 ? 2.01 -18.453 -2.072 1 98.94 50 ILE B O 1
ATOM 1836 N N . GLN B 1 51 ? 1.349 -20.047 -0.687 1 98.88 51 GLN B N 1
ATOM 1837 C CA . GLN B 1 51 ? -0.076 -19.859 -0.942 1 98.88 51 GLN B CA 1
ATOM 1838 C C . GLN B 1 51 ? -0.708 -18.953 0.114 1 98.88 51 GLN B C 1
ATOM 1840 O O . GLN B 1 51 ? -0.676 -19.266 1.306 1 98.88 51 GLN B O 1
ATOM 1845 N N . VAL B 1 52 ? -1.329 -17.828 -0.354 1 98.88 52 VAL B N 1
ATOM 1846 C CA . VAL B 1 52 ? -1.969 -16.906 0.569 1 98.88 52 VAL B CA 1
ATOM 1847 C C . VAL B 1 52 ? -3.484 -17.062 0.496 1 98.88 52 VAL B C 1
ATOM 1849 O O . VAL B 1 52 ? -4.059 -17.094 -0.594 1 98.88 52 VAL B O 1
ATOM 1852 N N . GLN B 1 53 ? -4.082 -17.172 1.617 1 98.81 53 GLN B N 1
ATOM 1853 C CA . GLN B 1 53 ? -5.527 -17.297 1.75 1 98.81 53 GLN B CA 1
ATOM 1854 C C . GLN B 1 53 ? -6.094 -16.172 2.615 1 98.81 53 GLN B C 1
ATOM 1856 O O . GLN B 1 53 ? -5.613 -15.93 3.727 1 98.81 53 GLN B O 1
ATOM 1861 N N . HIS B 1 54 ? -7.074 -15.461 2.055 1 98.69 54 HIS B N 1
ATOM 1862 C CA . HIS B 1 54 ? -7.746 -14.398 2.793 1 98.69 54 HIS B CA 1
ATOM 1863 C C . HIS B 1 54 ? -8.93 -14.945 3.59 1 98.69 54 HIS B C 1
ATOM 1865 O O . HIS B 1 54 ? -9.797 -15.609 3.035 1 98.69 54 HIS B O 1
ATOM 1871 N N . LEU B 1 55 ? -8.945 -14.703 4.844 1 98.25 55 LEU B N 1
ATOM 1872 C CA . LEU B 1 55 ? -10.039 -15.031 5.75 1 98.25 55 LEU B CA 1
ATOM 1873 C C . LEU B 1 55 ? -10.711 -13.766 6.277 1 98.25 55 LEU B C 1
ATOM 1875 O O . LEU B 1 55 ? -10.32 -13.25 7.324 1 98.25 55 LEU B O 1
ATOM 1879 N N . SER B 1 56 ? -11.742 -13.367 5.617 1 96.44 56 SER B N 1
ATOM 1880 C CA . SER B 1 56 ? -12.414 -12.117 5.961 1 96.44 56 SER B CA 1
ATOM 1881 C C . SER B 1 56 ? -13.148 -12.234 7.293 1 96.44 56 SER B C 1
ATOM 1883 O O . SER B 1 56 ? -13.562 -13.32 7.688 1 96.44 56 SER B O 1
ATOM 1885 N N . ARG B 1 57 ? -13.367 -11.094 7.984 1 93.5 57 ARG B N 1
ATOM 1886 C CA . ARG B 1 57 ? -14.125 -11.047 9.234 1 93.5 57 ARG B CA 1
ATOM 1887 C C . ARG B 1 57 ? -15.594 -10.719 8.969 1 93.5 57 ARG B C 1
ATOM 1889 O O . ARG B 1 57 ? -16.438 -10.852 9.859 1 93.5 57 ARG B O 1
ATOM 1896 N N . SER B 1 58 ? -15.844 -10.336 7.734 1 94 58 SER B N 1
ATOM 1897 C CA . SER B 1 58 ? -17.188 -9.859 7.395 1 94 58 SER B CA 1
ATOM 1898 C C . SER B 1 58 ? -17.984 -10.945 6.688 1 94 58 SER B C 1
ATOM 1900 O O . SER B 1 58 ? -17.547 -11.492 5.676 1 94 58 SER B O 1
ATOM 1902 N N . PRO B 1 59 ? -19.25 -11.109 7.055 1 94.19 59 PRO B N 1
ATOM 1903 C CA . PRO B 1 59 ? -20.094 -12.094 6.379 1 94.19 59 PRO B CA 1
ATOM 1904 C C . PRO B 1 59 ? -20.453 -11.688 4.953 1 94.19 59 PRO B C 1
ATOM 1906 O O . PRO B 1 59 ? -20.859 -12.523 4.148 1 94.19 59 PRO B O 1
ATOM 1909 N N . GLU B 1 60 ? -20.281 -10.43 4.637 1 94 60 GLU B N 1
ATOM 1910 C CA . GLU B 1 60 ? -20.641 -9.953 3.305 1 94 60 GLU B CA 1
ATOM 1911 C C . GLU B 1 60 ? -19.5 -10.188 2.318 1 94 60 GLU B C 1
ATOM 1913 O O . GLU B 1 60 ? -19.688 -10.07 1.106 1 94 60 GLU B O 1
ATOM 1918 N N . SER B 1 61 ? -18.406 -10.547 2.826 1 95.38 61 SER B N 1
ATOM 1919 C CA . SER B 1 61 ? -17.234 -10.766 1.984 1 95.38 61 SER B CA 1
ATOM 1920 C C . SER B 1 61 ? -17.312 -12.094 1.244 1 95.38 61 SER B C 1
ATOM 1922 O O . SER B 1 61 ? -17.781 -13.094 1.802 1 95.38 61 SER B O 1
ATOM 1924 N N . VAL B 1 62 ? -16.734 -12.117 0.016 1 96 62 VAL B N 1
ATOM 1925 C CA . VAL B 1 62 ? -16.672 -13.344 -0.77 1 96 62 VAL B CA 1
ATOM 1926 C C . VAL B 1 62 ? -15.664 -14.312 -0.152 1 96 62 VAL B C 1
ATOM 1928 O O . VAL B 1 62 ? -15.602 -15.484 -0.533 1 96 62 VAL B O 1
ATOM 1931 N N . PHE B 1 63 ? -14.883 -13.82 0.827 1 95.75 63 PHE B N 1
ATOM 1932 C CA . PHE B 1 63 ? -13.859 -14.641 1.466 1 95.75 63 PHE B CA 1
ATOM 1933 C C . PHE B 1 63 ? -14.258 -14.984 2.895 1 95.75 63 PHE B C 1
ATOM 1935 O O . PHE B 1 63 ? -13.414 -15.359 3.709 1 95.75 63 PHE B O 1
ATOM 1942 N N . TRP B 1 64 ? -15.555 -14.867 3.225 1 95.44 64 TRP B N 1
ATOM 1943 C CA . TRP B 1 64 ? -16.031 -15.219 4.559 1 95.44 64 TRP B CA 1
ATOM 1944 C C . TRP B 1 64 ? -15.805 -16.703 4.844 1 95.44 64 TRP B C 1
ATOM 1946 O O . TRP B 1 64 ? -16.141 -17.547 4.016 1 95.44 64 TRP B O 1
ATOM 1956 N N . PRO B 1 65 ? -15.195 -17.062 5.969 1 95.75 65 PRO B N 1
ATOM 1957 C CA . PRO B 1 65 ? -14.766 -18.453 6.23 1 95.75 65 PRO B CA 1
ATOM 1958 C C . PRO B 1 65 ? -15.945 -19.422 6.324 1 95.75 65 PRO B C 1
ATOM 1960 O O . PRO B 1 65 ? -15.75 -20.625 6.23 1 95.75 65 PRO B O 1
ATOM 1963 N N . GLU B 1 66 ? -17.062 -18.953 6.484 1 95.25 66 GLU B N 1
ATOM 1964 C CA . GLU B 1 66 ? -18.219 -19.844 6.688 1 95.25 66 GLU B CA 1
ATOM 1965 C C . GLU B 1 66 ? -18.953 -20.094 5.379 1 95.25 66 GLU B C 1
ATOM 1967 O O . GLU B 1 66 ? -20.094 -20.547 5.383 1 95.25 66 GLU B O 1
ATOM 1972 N N . GLN B 1 67 ? -18.422 -19.719 4.285 1 94.06 67 GLN B N 1
ATOM 1973 C CA . GLN B 1 67 ? -18.984 -20.031 2.977 1 94.06 67 GLN B CA 1
ATOM 1974 C C . GLN B 1 67 ? -17.922 -20.516 2.006 1 94.06 67 GLN B C 1
ATOM 1976 O O . GLN B 1 67 ? -16.719 -20.406 2.287 1 94.06 67 GLN B O 1
ATOM 1981 N N . SER B 1 68 ? -18.297 -21.125 0.857 1 96 68 SER B N 1
ATOM 1982 C CA . SER B 1 68 ? -17.422 -21.844 -0.064 1 96 68 SER B CA 1
ATOM 1983 C C . SER B 1 68 ? -16.438 -20.891 -0.743 1 96 68 SER B C 1
ATOM 1985 O O . SER B 1 68 ? -15.398 -21.312 -1.247 1 96 68 SER B O 1
ATOM 1987 N N . GLY B 1 69 ? -16.703 -19.625 -0.721 1 97.56 69 GLY B N 1
ATOM 1988 C CA . GLY B 1 69 ? -15.828 -18.641 -1.365 1 97.56 69 GLY B CA 1
ATOM 1989 C C . GLY B 1 69 ? -14.445 -18.594 -0.75 1 97.56 69 GLY B C 1
ATOM 1990 O O . GLY B 1 69 ? -13.484 -18.172 -1.402 1 97.56 69 GLY B O 1
ATOM 1991 N N . VAL B 1 70 ? -14.344 -18.984 0.489 1 98.06 70 VAL B N 1
ATOM 1992 C CA . VAL B 1 70 ? -13.078 -18.922 1.216 1 98.06 70 VAL B CA 1
ATOM 1993 C C . VAL B 1 70 ? -12.164 -20.047 0.75 1 98.06 70 VAL B C 1
ATOM 1995 O O . VAL B 1 70 ? -10.945 -20 0.953 1 98.06 70 VAL B O 1
ATOM 1998 N N . GLU B 1 71 ? -12.688 -21.062 0.094 1 98.19 71 GLU B N 1
ATOM 1999 C CA . GLU B 1 71 ? -11.906 -22.219 -0.334 1 98.19 71 GLU B CA 1
ATOM 2000 C C . GLU B 1 71 ? -11.023 -21.875 -1.532 1 98.19 71 GLU B C 1
ATOM 2002 O O . GLU B 1 71 ? -11.391 -21.047 -2.359 1 98.19 71 GLU B O 1
ATOM 2007 N N . PHE B 1 72 ? -9.914 -22.531 -1.582 1 98.56 72 PHE B N 1
ATOM 2008 C CA . PHE B 1 72 ? -9.086 -22.406 -2.775 1 98.56 72 PHE B CA 1
ATOM 2009 C C . PHE B 1 72 ? -9.82 -22.938 -4.004 1 98.56 72 PHE B C 1
ATOM 2011 O O . PHE B 1 72 ? -10.602 -23.891 -3.908 1 98.56 72 PHE B O 1
ATOM 2018 N N . GLN B 1 73 ? -9.57 -22.281 -5.117 1 98.44 73 GLN B N 1
ATOM 2019 C CA . GLN B 1 73 ? -9.898 -22.969 -6.359 1 98.44 73 GLN B CA 1
ATOM 2020 C C . GLN B 1 73 ? -9.148 -24.297 -6.465 1 98.44 73 GLN B C 1
ATOM 2022 O O . GLN B 1 73 ? -7.969 -24.375 -6.109 1 98.44 73 GLN B O 1
ATOM 2027 N N . GLU B 1 74 ? -9.742 -25.281 -7.027 1 98.06 74 GLU B N 1
ATOM 2028 C CA . GLU B 1 74 ? -9.18 -26.625 -7.066 1 98.06 74 GLU B CA 1
ATOM 2029 C C . GLU B 1 74 ? -7.793 -26.625 -7.695 1 98.06 74 GLU B C 1
ATOM 2031 O O . GLU B 1 74 ? -6.879 -27.297 -7.203 1 98.06 74 GLU B O 1
ATOM 2036 N N . ARG B 1 75 ? -7.578 -25.906 -8.688 1 97.69 75 ARG B N 1
ATOM 2037 C CA . ARG B 1 75 ? -6.332 -25.906 -9.453 1 97.69 75 ARG B CA 1
ATOM 2038 C C . ARG B 1 75 ? -5.215 -25.234 -8.664 1 97.69 75 ARG B C 1
ATOM 2040 O O . ARG B 1 75 ? -4.043 -25.297 -9.047 1 97.69 75 ARG B O 1
ATOM 2047 N N . PHE B 1 76 ? -5.578 -24.578 -7.539 1 98.5 76 PHE B N 1
ATOM 2048 C CA . PHE B 1 76 ? -4.578 -23.844 -6.77 1 98.5 76 PHE B CA 1
ATOM 2049 C C . PHE B 1 76 ? -4.445 -24.422 -5.363 1 98.5 76 PHE B C 1
ATOM 2051 O O . PHE B 1 76 ? -3.904 -23.766 -4.469 1 98.5 76 PHE B O 1
ATOM 2058 N N . LEU B 1 77 ? -4.953 -25.609 -5.141 1 98.44 77 LEU B N 1
ATOM 2059 C CA . LEU B 1 77 ? -4.836 -26.234 -3.828 1 98.44 77 LEU B CA 1
ATOM 2060 C C . LEU B 1 77 ? -3.373 -26.359 -3.42 1 98.44 77 LEU B C 1
ATOM 2062 O O . LEU B 1 77 ? -2.541 -26.812 -4.211 1 98.44 77 LEU B O 1
ATOM 2066 N N . PRO B 1 78 ? -3.115 -25.938 -2.232 1 98.25 78 PRO B N 1
ATOM 2067 C CA . PRO B 1 78 ? -1.733 -26.094 -1.771 1 98.25 78 PRO B CA 1
ATOM 2068 C C . PRO B 1 78 ? -1.289 -27.547 -1.708 1 98.25 78 PRO B C 1
ATOM 2070 O O . PRO B 1 78 ? -2.074 -28.422 -1.326 1 98.25 78 PRO B O 1
ATOM 2073 N N . LEU B 1 79 ? -0.09 -27.781 -2.035 1 97.94 79 LEU B N 1
ATOM 2074 C CA . LEU B 1 79 ? 0.506 -29.094 -1.926 1 97.94 79 LEU B CA 1
ATOM 2075 C C . LEU B 1 79 ? 1.374 -29.203 -0.676 1 97.94 79 LEU B C 1
ATOM 2077 O O . LEU B 1 79 ? 1.748 -28.188 -0.089 1 97.94 79 LEU B O 1
ATOM 2081 N N . ASP B 1 80 ? 1.712 -30.484 -0.344 1 96.44 80 ASP B N 1
ATOM 2082 C CA . ASP B 1 80 ? 2.621 -30.719 0.776 1 96.44 80 ASP B CA 1
ATOM 2083 C C . ASP B 1 80 ? 3.957 -30.016 0.549 1 96.44 80 ASP B C 1
ATOM 2085 O O . ASP B 1 80 ? 4.504 -30.047 -0.555 1 96.44 80 ASP B O 1
ATOM 2089 N N . GLY B 1 81 ? 4.398 -29.344 1.587 1 96.88 81 GLY B N 1
ATOM 2090 C CA . GLY B 1 81 ? 5.672 -28.656 1.48 1 96.88 81 GLY B CA 1
ATOM 2091 C C . GLY B 1 81 ? 5.531 -27.188 1.147 1 96.88 81 GLY B C 1
ATOM 2092 O O . GLY B 1 81 ? 6.449 -26.406 1.386 1 96.88 81 GLY B O 1
ATOM 2093 N N . GLU B 1 82 ? 4.434 -26.859 0.531 1 98.44 82 GLU B N 1
ATOM 2094 C CA . GLU B 1 82 ? 4.184 -25.453 0.263 1 98.44 82 GLU B CA 1
ATOM 2095 C C . GLU B 1 82 ? 3.752 -24.719 1.528 1 98.44 82 GLU B C 1
ATOM 2097 O O . GLU B 1 82 ? 3.201 -25.328 2.449 1 98.44 82 GLU B O 1
ATOM 2102 N N . TRP B 1 83 ? 4.094 -23.438 1.562 1 98.56 83 TRP B N 1
ATOM 2103 C CA . TRP B 1 83 ? 3.695 -22.641 2.721 1 98.56 83 TRP B CA 1
ATOM 2104 C C . TRP B 1 83 ? 2.275 -22.109 2.555 1 98.56 83 TRP B C 1
ATOM 2106 O O . TRP B 1 83 ? 1.907 -21.625 1.483 1 98.56 83 TRP B O 1
ATOM 2116 N N . LEU B 1 84 ? 1.517 -22.266 3.578 1 98.69 84 LEU B N 1
ATOM 2117 C CA . LEU B 1 84 ? 0.193 -21.656 3.635 1 98.69 84 LEU B CA 1
ATOM 2118 C C . LEU B 1 84 ? 0.184 -20.469 4.59 1 98.69 84 LEU B C 1
ATOM 2120 O O . LEU B 1 84 ? 0.502 -20.609 5.773 1 98.69 84 LEU B O 1
ATOM 2124 N N . ILE B 1 85 ? -0.134 -19.281 4.082 1 98.69 85 ILE B N 1
ATOM 2125 C CA . ILE B 1 85 ? -0.269 -18.062 4.867 1 98.69 85 ILE B CA 1
ATOM 2126 C C . ILE B 1 85 ? -1.73 -17.625 4.887 1 98.69 85 ILE B C 1
ATOM 2128 O O . ILE B 1 85 ? -2.316 -17.359 3.836 1 98.69 85 ILE B O 1
ATOM 2132 N N . GLN B 1 86 ? -2.295 -17.578 6 1 98.5 86 GLN B N 1
ATOM 2133 C CA . GLN B 1 86 ? -3.654 -17.078 6.16 1 98.5 86 GLN B CA 1
ATOM 2134 C C . GLN B 1 86 ? -3.656 -15.672 6.738 1 98.5 86 GLN B C 1
ATOM 2136 O O . GLN B 1 86 ? -3.014 -15.406 7.758 1 98.5 86 GLN B O 1
ATOM 2141 N N . LYS B 1 87 ? -4.371 -14.797 6.031 1 98.25 87 LYS B N 1
ATOM 2142 C CA . LYS B 1 87 ? -4.406 -13.398 6.43 1 98.25 87 LYS B CA 1
ATOM 2143 C C . LYS B 1 87 ? -5.84 -12.906 6.594 1 98.25 87 LYS B C 1
ATOM 2145 O O . LYS B 1 87 ? -6.762 -13.453 5.988 1 98.25 87 LYS B O 1
ATOM 2150 N N . GLN B 1 88 ? -6.016 -11.773 7.367 1 97.56 88 GLN B N 1
ATOM 2151 C CA . GLN B 1 88 ? -7.34 -11.203 7.598 1 97.56 88 GLN B CA 1
ATOM 2152 C C . GLN B 1 88 ? -7.434 -9.789 7.031 1 97.56 88 GLN B C 1
ATOM 2154 O O . GLN B 1 88 ? -8.5 -9.172 7.055 1 97.56 88 GLN B O 1
ATOM 2159 N N . VAL B 1 89 ? -6.289 -9.203 6.629 1 98.19 89 VAL B N 1
ATOM 2160 C CA . VAL B 1 89 ? -6.195 -7.91 5.953 1 98.19 89 VAL B CA 1
ATOM 2161 C C . VAL B 1 89 ? -5.477 -8.078 4.617 1 98.19 89 VAL B C 1
ATOM 2163 O O . VAL B 1 89 ? -4.875 -9.125 4.355 1 98.19 89 VAL B O 1
ATOM 2166 N N . PRO B 1 90 ? -5.504 -7.102 3.758 1 98.5 90 PRO B N 1
ATOM 2167 C CA . PRO B 1 90 ? -5.012 -7.277 2.389 1 98.5 90 PRO B CA 1
ATOM 2168 C C . PRO B 1 90 ? -3.518 -7.59 2.334 1 98.5 90 PRO B C 1
ATOM 2170 O O . PRO B 1 90 ? -3.061 -8.281 1.42 1 98.5 90 PRO B O 1
ATOM 2173 N N . ASP B 1 91 ? -2.721 -7.148 3.211 1 98.88 91 ASP B N 1
ATOM 2174 C CA . ASP B 1 91 ? -1.269 -7.297 3.199 1 98.88 91 ASP B CA 1
ATOM 2175 C C . ASP B 1 91 ? -0.851 -8.648 3.766 1 98.88 91 ASP B C 1
ATOM 2177 O O . ASP B 1 91 ? -1.012 -8.906 4.961 1 98.88 91 ASP B O 1
ATOM 2181 N N . ALA B 1 92 ? -0.194 -9.43 2.994 1 98.88 92 ALA B N 1
ATOM 2182 C CA . ALA B 1 92 ? 0.15 -10.797 3.375 1 98.88 92 ALA B CA 1
ATOM 2183 C C . ALA B 1 92 ? 1.203 -10.812 4.48 1 98.88 92 ALA B C 1
ATOM 2185 O O . ALA B 1 92 ? 1.404 -11.828 5.141 1 98.88 92 ALA B O 1
ATOM 2186 N N . PHE B 1 93 ? 1.901 -9.734 4.68 1 98.88 93 PHE B N 1
ATOM 2187 C CA . PHE B 1 93 ? 2.949 -9.664 5.691 1 98.88 93 PHE B CA 1
ATOM 2188 C C . PHE B 1 93 ? 2.365 -9.297 7.055 1 98.88 93 PHE B C 1
ATOM 2190 O O . PHE B 1 93 ? 3.018 -9.484 8.086 1 98.88 93 PHE B O 1
ATOM 2197 N N . CYS B 1 94 ? 1.17 -8.688 7.031 1 98.5 94 CYS B N 1
ATOM 2198 C CA . CYS B 1 94 ? 0.629 -8.117 8.258 1 98.5 94 CYS B CA 1
ATOM 2199 C C . CYS B 1 94 ? 0.1 -9.211 9.18 1 98.5 94 CYS B C 1
ATOM 2201 O O . CYS B 1 94 ? -0.892 -9.875 8.859 1 98.5 94 CYS B O 1
ATOM 2203 N N . ALA B 1 95 ? 0.779 -9.469 10.328 1 96.75 95 ALA B N 1
ATOM 2204 C CA . ALA B 1 95 ? 0.335 -10.336 11.414 1 96.75 95 ALA B CA 1
ATOM 2205 C C . ALA B 1 95 ? 0.273 -11.797 10.953 1 96.75 95 ALA B C 1
ATOM 2207 O O . ALA B 1 95 ? -0.632 -12.539 11.344 1 96.75 95 ALA B O 1
ATOM 2208 N N . THR B 1 96 ? 1.142 -12.258 10.109 1 98.19 96 THR B N 1
ATOM 2209 C CA . THR B 1 96 ? 1.1 -13.617 9.594 1 98.19 96 THR B CA 1
ATOM 2210 C C . THR B 1 96 ? 2.414 -14.344 9.867 1 98.19 96 THR B C 1
ATOM 2212 O O . THR B 1 96 ? 2.508 -15.562 9.695 1 98.19 96 THR B O 1
ATOM 2215 N N . GLY B 1 97 ? 3.459 -13.586 10.227 1 97.88 97 GLY B N 1
ATOM 2216 C CA . GLY B 1 97 ? 4.777 -14.164 10.43 1 97.88 97 GLY B CA 1
ATOM 2217 C C . GLY B 1 97 ? 5.539 -14.391 9.141 1 97.88 97 GLY B C 1
ATOM 2218 O O . GLY B 1 97 ? 6.633 -14.961 9.156 1 97.88 97 GLY B O 1
ATOM 2219 N N . LEU B 1 98 ? 5.027 -13.961 8.047 1 98.81 98 LEU B N 1
ATOM 2220 C CA . LEU B 1 98 ? 5.613 -14.219 6.738 1 98.81 98 LEU B CA 1
ATOM 2221 C C . LEU B 1 98 ? 7.031 -13.664 6.656 1 98.81 98 LEU B C 1
ATOM 2223 O O . LEU B 1 98 ? 7.941 -14.344 6.18 1 98.81 98 LEU B O 1
ATOM 2227 N N . GLU B 1 99 ? 7.215 -12.43 7.117 1 98.75 99 GLU B N 1
ATOM 2228 C CA . GLU B 1 99 ? 8.547 -11.836 7.055 1 98.75 99 GLU B CA 1
ATOM 2229 C C . GLU B 1 99 ? 9.578 -12.711 7.773 1 98.75 99 GLU B C 1
ATOM 2231 O O . GLU B 1 99 ? 10.633 -13.023 7.223 1 98.75 99 GLU B O 1
ATOM 2236 N N . THR B 1 100 ? 9.234 -13.07 9 1 98.5 100 THR B N 1
ATOM 2237 C CA . THR B 1 100 ? 10.141 -13.867 9.82 1 98.5 100 THR B CA 1
ATOM 2238 C C . THR B 1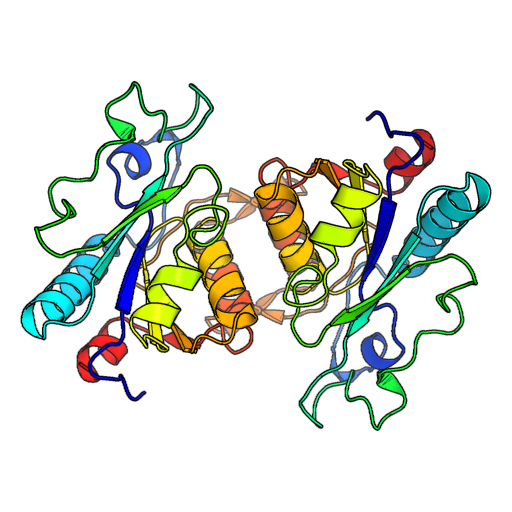 100 ? 10.484 -15.188 9.125 1 98.5 100 THR B C 1
ATOM 2240 O O . THR B 1 100 ? 11.648 -15.578 9.062 1 98.5 100 THR B O 1
ATOM 2243 N N . LYS B 1 101 ? 9.477 -15.82 8.602 1 98.56 101 LYS B N 1
ATOM 2244 C CA . LYS B 1 101 ? 9.672 -17.109 7.926 1 98.56 101 LYS B CA 1
ATOM 2245 C C . LYS B 1 101 ? 10.609 -16.953 6.727 1 98.56 101 LYS B C 1
ATOM 2247 O O . LYS B 1 101 ? 11.5 -17.781 6.523 1 98.56 101 LYS B O 1
ATOM 2252 N N . LEU B 1 102 ? 10.391 -15.898 5.922 1 98.88 102 LEU B N 1
ATOM 2253 C CA . LEU B 1 102 ? 11.211 -15.656 4.746 1 98.88 102 LEU B CA 1
ATOM 2254 C C . LEU B 1 102 ? 12.664 -15.414 5.145 1 98.88 102 LEU B C 1
ATOM 2256 O O . LEU B 1 102 ? 13.578 -15.977 4.539 1 98.88 102 LEU B O 1
ATOM 2260 N N . ARG B 1 103 ? 12.891 -14.617 6.16 1 98.75 103 ARG B N 1
ATOM 2261 C CA . ARG B 1 103 ? 14.242 -14.297 6.621 1 98.75 103 ARG B CA 1
ATOM 2262 C C . ARG B 1 103 ? 14.945 -15.539 7.156 1 98.75 103 ARG B C 1
ATOM 2264 O O . ARG B 1 103 ? 16.109 -15.781 6.852 1 98.75 103 ARG B O 1
ATOM 2271 N N . GLU B 1 104 ? 14.242 -16.297 7.945 1 98.62 104 GLU B N 1
ATOM 2272 C CA . GLU B 1 104 ? 14.805 -17.531 8.508 1 98.62 104 GLU B CA 1
ATOM 2273 C C . GLU B 1 104 ? 15.211 -18.5 7.402 1 98.62 104 GLU B C 1
ATOM 2275 O O . GLU B 1 104 ? 16.188 -19.234 7.543 1 98.62 104 GLU B O 1
ATOM 2280 N N . ALA B 1 105 ? 14.492 -18.5 6.336 1 98.5 105 ALA B N 1
ATOM 2281 C CA . ALA B 1 105 ? 14.75 -19.422 5.23 1 98.5 105 ALA B CA 1
ATOM 2282 C C . ALA B 1 105 ? 15.797 -18.844 4.273 1 98.5 105 ALA B C 1
ATOM 2284 O O . ALA B 1 105 ? 16.172 -19.5 3.299 1 98.5 105 ALA B O 1
ATOM 2285 N N . GLY B 1 106 ? 16.234 -17.578 4.547 1 98.62 106 GLY B N 1
ATOM 2286 C CA . GLY B 1 106 ? 17.234 -16.938 3.701 1 98.62 106 GLY B CA 1
ATOM 2287 C C . GLY B 1 106 ? 16.688 -16.516 2.354 1 98.62 106 GLY B C 1
ATOM 2288 O O . GLY B 1 106 ? 17.438 -16.391 1.381 1 98.62 106 GLY B O 1
ATOM 2289 N N . ILE B 1 107 ? 15.398 -16.375 2.268 1 98.81 107 ILE B N 1
ATOM 2290 C CA . ILE B 1 107 ? 14.758 -15.992 1.014 1 98.81 107 ILE B CA 1
ATOM 2291 C C . ILE B 1 107 ? 14.758 -14.469 0.884 1 98.81 107 ILE B C 1
ATOM 2293 O O . ILE B 1 107 ? 14.242 -13.766 1.759 1 98.81 107 ILE B O 1
ATOM 2297 N N . ALA B 1 108 ? 15.273 -13.984 -0.268 1 98.62 108 ALA B N 1
ATOM 2298 C CA . ALA B 1 108 ? 15.383 -12.539 -0.459 1 98.62 108 ALA B CA 1
ATOM 2299 C C . ALA B 1 108 ? 14.602 -12.094 -1.692 1 98.62 108 ALA B C 1
ATOM 2301 O O . ALA B 1 108 ? 14.336 -10.898 -1.867 1 98.62 108 ALA B O 1
ATOM 2302 N N . GLN B 1 109 ? 14.289 -13 -2.572 1 98.88 109 GLN B N 1
ATOM 2303 C CA . GLN B 1 109 ? 13.609 -12.695 -3.824 1 98.88 109 GLN B CA 1
ATOM 2304 C C . GLN B 1 109 ? 12.188 -13.258 -3.822 1 98.88 109 GLN B C 1
ATOM 2306 O O . GLN B 1 109 ? 11.961 -14.406 -3.432 1 98.88 109 GLN B O 1
ATOM 2311 N N . LEU B 1 110 ? 11.266 -12.406 -4.242 1 98.94 110 LEU B N 1
ATOM 2312 C CA . LEU B 1 110 ? 9.859 -12.781 -4.266 1 98.94 110 LEU B CA 1
ATOM 2313 C C . LEU B 1 110 ? 9.242 -12.492 -5.633 1 98.94 110 LEU B C 1
ATOM 2315 O O . LEU B 1 110 ? 9.508 -11.453 -6.234 1 98.94 110 LEU B O 1
ATOM 2319 N N . VAL B 1 111 ? 8.492 -13.406 -6.137 1 98.94 111 VAL B N 1
ATOM 2320 C CA . VAL B 1 111 ? 7.594 -13.203 -7.27 1 98.94 111 VAL B CA 1
ATOM 2321 C C . VAL B 1 111 ? 6.145 -13.234 -6.797 1 98.94 111 VAL B C 1
ATOM 2323 O O . VAL B 1 111 ? 5.703 -14.219 -6.191 1 98.94 111 VAL B O 1
ATOM 2326 N N . ILE B 1 112 ? 5.414 -12.172 -7.086 1 99 112 ILE B N 1
ATOM 2327 C CA . ILE B 1 112 ? 4.074 -12 -6.535 1 99 112 ILE B CA 1
ATOM 2328 C C . ILE B 1 112 ? 3.049 -12.008 -7.668 1 99 112 ILE B C 1
ATOM 2330 O O . ILE B 1 112 ? 3.209 -11.305 -8.664 1 99 112 ILE B O 1
ATOM 2334 N N . VAL B 1 113 ? 2.043 -12.812 -7.543 1 99 113 VAL B N 1
ATOM 2335 C CA . VAL B 1 113 ? 0.954 -12.953 -8.5 1 99 113 VAL B CA 1
ATOM 2336 C C . VAL B 1 113 ? -0.374 -13.086 -7.758 1 99 113 VAL B C 1
ATOM 2338 O O . VAL B 1 113 ? -0.396 -13.336 -6.551 1 99 113 VAL B O 1
ATOM 2341 N N . GLY B 1 114 ? -1.462 -12.859 -8.508 1 98.94 114 GLY B N 1
ATOM 2342 C CA . GLY B 1 114 ? -2.75 -13.133 -7.891 1 98.94 114 GLY B CA 1
ATOM 2343 C C . GLY B 1 114 ? -3.709 -11.961 -7.969 1 98.94 114 GLY B C 1
ATOM 2344 O O . GLY B 1 114 ? -3.771 -11.273 -8.992 1 98.94 114 GLY B O 1
ATOM 2345 N N . VAL B 1 115 ? -4.555 -11.789 -6.879 1 98.88 115 VAL B N 1
ATOM 2346 C CA . VAL B 1 115 ? -5.688 -10.867 -6.961 1 98.88 115 VAL B CA 1
ATOM 2347 C C . VAL B 1 115 ? -5.961 -10.273 -5.582 1 98.88 115 VAL B C 1
ATOM 2349 O O . VAL B 1 115 ? -5.727 -10.914 -4.559 1 98.88 115 VAL B O 1
ATOM 2352 N N . ALA B 1 116 ? -6.543 -9.094 -5.621 1 98.75 116 ALA B N 1
ATOM 2353 C CA . ALA B 1 116 ? -6.691 -8.141 -6.711 1 98.75 116 ALA B CA 1
ATOM 2354 C C . ALA B 1 116 ? -5.453 -7.262 -6.848 1 98.75 116 ALA B C 1
ATOM 2356 O O . ALA B 1 116 ? -4.809 -6.926 -5.848 1 98.75 116 ALA B O 1
ATOM 2357 N N . THR B 1 117 ? -5.133 -6.82 -8.062 1 98.94 117 THR B N 1
ATOM 2358 C CA . THR B 1 117 ? -3.898 -6.102 -8.352 1 98.94 117 THR B CA 1
ATOM 2359 C C . THR B 1 117 ? -3.76 -4.875 -7.457 1 98.94 117 THR B C 1
ATOM 2361 O O . THR B 1 117 ? -2.74 -4.703 -6.785 1 98.94 117 THR B O 1
ATOM 2364 N N . HIS B 1 118 ? -4.816 -4.035 -7.316 1 98.88 118 HIS B N 1
ATOM 2365 C CA . HIS B 1 118 ? -4.727 -2.746 -6.645 1 98.88 118 HIS B CA 1
ATOM 2366 C C . HIS B 1 118 ? -4.91 -2.898 -5.137 1 98.88 118 HIS B C 1
ATOM 2368 O O . HIS B 1 118 ? -4.797 -1.923 -4.391 1 98.88 118 HIS B O 1
ATOM 2374 N N . ASN B 1 119 ? -5.25 -4.098 -4.637 1 98.69 119 ASN B N 1
ATOM 2375 C CA . ASN B 1 119 ? -5.566 -4.312 -3.229 1 98.69 119 ASN B CA 1
ATOM 2376 C C . ASN B 1 119 ? -4.559 -5.246 -2.562 1 98.69 119 ASN B C 1
ATOM 2378 O O . ASN B 1 119 ? -3.48 -4.809 -2.156 1 98.69 119 ASN B O 1
ATOM 2382 N N . SER B 1 120 ? -4.789 -6.547 -2.521 1 98.88 120 SER B N 1
ATOM 2383 C CA . SER B 1 120 ? -3.908 -7.461 -1.801 1 98.88 120 SER B CA 1
ATOM 2384 C C . SER B 1 120 ? -2.559 -7.59 -2.496 1 98.88 120 SER B C 1
ATOM 2386 O O . SER B 1 120 ? -1.523 -7.715 -1.838 1 98.88 120 SER B O 1
ATOM 2388 N N . VAL B 1 121 ? -2.504 -7.594 -3.846 1 98.94 121 VAL B N 1
ATOM 2389 C CA . VAL B 1 121 ? -1.25 -7.711 -4.582 1 98.94 121 VAL B CA 1
ATOM 2390 C C . VAL B 1 121 ? -0.384 -6.48 -4.324 1 98.94 121 VAL B C 1
ATOM 2392 O O . VAL B 1 121 ? 0.761 -6.602 -3.883 1 98.94 121 VAL B O 1
ATOM 2395 N N . GLU B 1 122 ? -0.963 -5.348 -4.566 1 98.94 122 GLU B N 1
ATOM 2396 C CA . GLU B 1 122 ? -0.196 -4.121 -4.375 1 98.94 122 GLU B CA 1
ATOM 2397 C C . GLU B 1 122 ? 0.211 -3.943 -2.914 1 98.94 122 GLU B C 1
ATOM 2399 O O . GLU B 1 122 ? 1.348 -3.566 -2.623 1 98.94 122 GLU B O 1
ATOM 2404 N N . SER B 1 123 ? -0.718 -4.195 -1.971 1 98.94 123 SER B N 1
ATOM 2405 C CA . SER B 1 123 ? -0.397 -4.059 -0.554 1 98.94 123 SER B CA 1
ATOM 2406 C C . SER B 1 123 ? 0.78 -4.949 -0.165 1 98.94 123 SER B C 1
ATOM 2408 O O . SER B 1 123 ? 1.711 -4.496 0.504 1 98.94 123 SER B O 1
ATOM 2410 N N . THR B 1 124 ? 0.785 -6.164 -0.599 1 98.94 124 THR B N 1
ATOM 2411 C CA . THR B 1 124 ? 1.843 -7.117 -0.287 1 98.94 124 THR B CA 1
ATOM 2412 C C . THR B 1 124 ? 3.15 -6.715 -0.961 1 98.94 124 THR B C 1
ATOM 2414 O O . THR B 1 124 ? 4.219 -6.781 -0.346 1 98.94 124 THR B O 1
ATOM 2417 N N . ALA B 1 125 ? 3.076 -6.27 -2.215 1 98.94 125 ALA B N 1
ATOM 2418 C CA . ALA B 1 125 ? 4.266 -5.871 -2.963 1 98.94 125 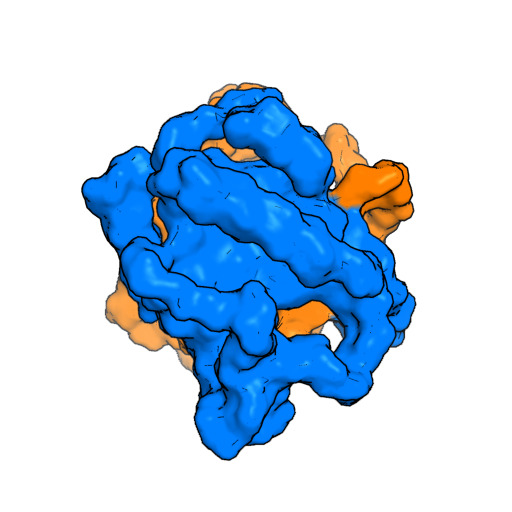ALA B CA 1
ATOM 2419 C C . ALA B 1 125 ? 4.91 -4.629 -2.35 1 98.94 125 ALA B C 1
ATOM 2421 O O . ALA B 1 125 ? 6.137 -4.535 -2.262 1 98.94 125 ALA B O 1
ATOM 2422 N N . ARG B 1 126 ? 4.074 -3.66 -1.957 1 98.94 126 ARG B N 1
ATOM 2423 C CA . ARG B 1 126 ? 4.605 -2.48 -1.285 1 98.94 126 ARG B CA 1
ATOM 2424 C C . ARG B 1 126 ? 5.387 -2.869 -0.032 1 98.94 126 ARG B C 1
ATOM 2426 O O . ARG B 1 126 ? 6.504 -2.398 0.181 1 98.94 126 ARG B O 1
ATOM 2433 N N . THR B 1 127 ? 4.801 -3.725 0.765 1 98.94 127 THR B N 1
ATOM 2434 C CA . THR B 1 127 ? 5.449 -4.141 2.004 1 98.94 127 THR B CA 1
ATOM 2435 C C . THR B 1 127 ? 6.738 -4.902 1.71 1 98.94 127 THR B C 1
ATOM 2437 O O . THR B 1 127 ? 7.766 -4.656 2.344 1 98.94 127 THR B O 1
ATOM 2440 N N . ALA B 1 128 ? 6.691 -5.793 0.745 1 98.94 128 ALA B N 1
ATOM 2441 C CA . ALA B 1 128 ? 7.891 -6.539 0.371 1 98.94 128 ALA B CA 1
ATOM 2442 C C . ALA B 1 128 ? 9.031 -5.594 0.017 1 98.94 128 ALA B C 1
ATOM 2444 O O . ALA B 1 128 ? 10.141 -5.73 0.539 1 98.94 128 ALA B O 1
ATOM 2445 N N . GLY B 1 129 ? 8.75 -4.656 -0.857 1 98.81 129 GLY B N 1
ATOM 2446 C CA . GLY B 1 129 ? 9.773 -3.695 -1.242 1 98.81 129 GLY B CA 1
ATOM 2447 C C . GLY B 1 129 ? 10.281 -2.867 -0.078 1 98.81 129 GLY B C 1
ATOM 2448 O O . GLY B 1 129 ? 11.492 -2.664 0.065 1 98.81 129 GLY B O 1
ATOM 2449 N N . ASN B 1 130 ? 9.359 -2.398 0.758 1 98.81 130 ASN B N 1
ATOM 2450 C CA . ASN B 1 130 ? 9.727 -1.571 1.901 1 98.81 130 ASN B CA 1
ATOM 2451 C C . ASN B 1 130 ? 10.594 -2.342 2.891 1 98.81 130 ASN B C 1
ATOM 2453 O O . ASN B 1 130 ? 11.477 -1.765 3.531 1 98.81 130 ASN B O 1
ATOM 2457 N N . LEU B 1 131 ? 10.367 -3.611 2.992 1 98.69 131 LEU B N 1
ATOM 2458 C CA . LEU B 1 131 ? 11.117 -4.453 3.92 1 98.69 131 LEU B CA 1
ATOM 2459 C C . LEU B 1 1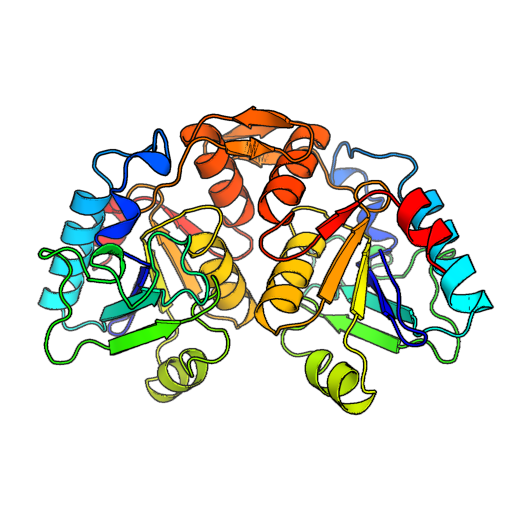31 ? 12.469 -4.844 3.328 1 98.69 131 LEU B C 1
ATOM 2461 O O . LEU B 1 131 ? 13.281 -5.48 4 1 98.69 131 LEU B O 1
ATOM 2465 N N . GLY B 1 132 ? 12.703 -4.547 2.027 1 98.5 132 GLY B N 1
ATOM 2466 C CA . GLY B 1 132 ? 14.016 -4.754 1.425 1 98.5 132 GLY B CA 1
ATOM 2467 C C . GLY B 1 132 ? 14.094 -6.031 0.606 1 98.5 132 GLY B C 1
ATOM 2468 O O . GLY B 1 132 ? 15.18 -6.441 0.191 1 98.5 132 GLY B O 1
ATOM 2469 N N . PHE B 1 133 ? 13.016 -6.777 0.408 1 98.88 133 PHE B N 1
ATOM 2470 C CA . PHE B 1 133 ? 13.008 -7.898 -0.526 1 98.88 133 PHE B CA 1
ATOM 2471 C C . PHE B 1 133 ? 13.102 -7.402 -1.965 1 98.88 133 PHE B C 1
ATOM 2473 O O . PHE B 1 133 ? 12.609 -6.316 -2.285 1 98.88 133 PHE B O 1
ATOM 2480 N N . GLU B 1 134 ? 13.766 -8.156 -2.727 1 98.75 134 GLU B N 1
ATOM 2481 C CA . GLU B 1 134 ? 13.672 -7.945 -4.168 1 98.75 134 GLU B CA 1
ATOM 2482 C C . GLU B 1 134 ? 12.414 -8.594 -4.738 1 98.75 134 GLU B C 1
ATOM 2484 O O . GLU B 1 134 ? 12.32 -9.82 -4.82 1 98.75 134 GLU B O 1
ATOM 2489 N N . ALA B 1 135 ? 11.477 -7.801 -5.191 1 98.81 135 ALA B N 1
ATOM 2490 C CA . ALA B 1 135 ? 10.164 -8.336 -5.559 1 98.81 135 ALA B CA 1
ATOM 2491 C C . ALA B 1 135 ? 9.859 -8.078 -7.027 1 98.81 135 ALA B C 1
ATOM 2493 O O . ALA B 1 135 ? 10.164 -7 -7.555 1 98.81 135 ALA B O 1
ATOM 2494 N N . TRP B 1 136 ? 9.336 -9.031 -7.688 1 98.94 136 TRP B N 1
ATOM 2495 C CA . TRP B 1 136 ? 8.734 -8.898 -9.016 1 98.94 136 TRP B CA 1
ATOM 2496 C C . TRP B 1 136 ? 7.23 -9.141 -8.961 1 98.94 136 TRP B C 1
ATOM 2498 O O . TRP B 1 136 ? 6.762 -10 -8.203 1 98.94 136 TRP B O 1
ATOM 2508 N N . VAL B 1 137 ? 6.5 -8.414 -9.711 1 98.94 137 VAL B N 1
ATOM 2509 C CA . VAL B 1 137 ? 5.074 -8.641 -9.922 1 98.94 137 VAL B CA 1
ATOM 2510 C C . VAL B 1 137 ? 4.82 -9.008 -11.383 1 98.94 137 VAL B C 1
ATOM 2512 O O . VAL B 1 137 ? 5.23 -8.281 -12.297 1 98.94 137 VAL B O 1
ATOM 2515 N N . ALA B 1 138 ? 4.227 -10.133 -11.586 1 98.94 138 ALA B N 1
ATOM 2516 C CA . ALA B 1 138 ? 3.867 -10.539 -12.945 1 98.94 138 ALA B CA 1
ATOM 2517 C C . ALA B 1 138 ? 2.537 -9.93 -13.367 1 98.94 138 ALA B C 1
ATOM 2519 O O . ALA B 1 138 ? 1.471 -10.414 -12.984 1 98.94 138 ALA B O 1
ATOM 2520 N N . GLU B 1 139 ? 2.639 -8.93 -14.211 1 98.94 139 GLU B N 1
ATOM 2521 C CA . GLU B 1 139 ? 1.457 -8.125 -14.5 1 98.94 139 GLU B CA 1
ATOM 2522 C C . GLU B 1 139 ? 0.358 -8.969 -15.141 1 98.94 139 GLU B C 1
ATOM 2524 O O . GLU B 1 139 ? -0.829 -8.742 -14.898 1 98.94 139 GLU B O 1
ATOM 2529 N N . ASP B 1 140 ? 0.715 -9.961 -16 1 98.94 140 ASP B N 1
ATOM 2530 C CA . ASP B 1 140 ? -0.281 -10.758 -16.719 1 98.94 140 ASP B CA 1
ATOM 2531 C C . ASP B 1 140 ? -0.771 -11.922 -15.859 1 98.94 140 ASP B C 1
ATOM 2533 O O . ASP B 1 140 ? -1.649 -12.68 -16.281 1 98.94 140 ASP B O 1
ATOM 2537 N N . ALA B 1 141 ? -0.183 -12.102 -14.664 1 98.94 141 ALA B N 1
ATOM 2538 C CA . ALA B 1 141 ? -0.62 -13.102 -13.688 1 98.94 141 ALA B CA 1
ATOM 2539 C C . ALA B 1 141 ? -1.303 -12.445 -12.492 1 98.94 141 ALA B C 1
ATOM 2541 O O . ALA B 1 141 ? -1.325 -13.008 -11.398 1 98.94 141 ALA B O 1
ATOM 2542 N N . CYS B 1 142 ? -1.727 -11.227 -12.672 1 98.94 142 CYS B N 1
ATOM 2543 C CA . CYS B 1 142 ? -2.553 -10.469 -11.742 1 98.94 142 CYS B CA 1
ATOM 2544 C C . CYS B 1 142 ? -3.807 -9.945 -12.43 1 98.94 142 CYS B C 1
ATOM 2546 O O . CYS B 1 142 ? -3.82 -9.758 -13.648 1 98.94 142 CYS B O 1
ATOM 2548 N N . PHE B 1 143 ? -4.777 -9.742 -11.656 1 98.94 143 PHE B N 1
ATOM 2549 C CA . PHE B 1 143 ? -5.992 -9.141 -12.203 1 98.94 143 PHE B CA 1
ATOM 2550 C C . PHE B 1 143 ? -6.758 -8.391 -11.125 1 98.94 143 PHE B C 1
ATOM 2552 O O . PHE B 1 143 ? -6.438 -8.492 -9.938 1 98.94 143 PHE B O 1
ATOM 2559 N N . THR B 1 144 ? -7.656 -7.582 -11.562 1 98.88 144 THR B N 1
ATOM 2560 C CA . THR B 1 144 ? -8.547 -6.809 -10.711 1 98.88 144 THR B CA 1
ATOM 2561 C C . THR B 1 144 ? -9.875 -6.547 -11.414 1 98.88 144 THR B C 1
ATOM 2563 O O . THR B 1 144 ? -10.219 -7.223 -12.383 1 98.88 144 THR B O 1
ATOM 2566 N N . PHE B 1 145 ? -10.641 -5.66 -10.891 1 98.81 145 PHE B N 1
ATOM 2567 C CA . PHE B 1 145 ? -12.016 -5.469 -11.344 1 98.81 145 PHE B CA 1
ATOM 2568 C C . PHE B 1 145 ? -12.297 -4 -11.633 1 98.81 145 PHE B C 1
ATOM 2570 O O . PHE B 1 145 ? -11.555 -3.123 -11.18 1 98.81 145 PHE B O 1
ATOM 2577 N N . ASP B 1 146 ? -13.328 -3.816 -12.461 1 98.75 146 ASP B N 1
ATOM 2578 C CA . ASP B 1 146 ? -13.82 -2.449 -12.617 1 98.75 146 ASP B CA 1
ATOM 2579 C C . ASP B 1 146 ? -14.078 -1.805 -11.258 1 98.75 146 ASP B C 1
ATOM 2581 O O . ASP B 1 146 ? -14.555 -2.467 -10.328 1 98.75 146 ASP B O 1
ATOM 2585 N N . LYS B 1 147 ? -13.719 -0.527 -11.172 1 97.62 147 LYS B N 1
ATOM 2586 C CA . LYS B 1 147 ? -13.938 0.162 -9.898 1 97.62 147 LYS B CA 1
ATOM 2587 C C . LYS B 1 147 ? -14.047 1.67 -10.109 1 97.62 147 LYS B C 1
ATOM 2589 O O . LYS B 1 147 ? -13.406 2.227 -11.008 1 97.62 147 LYS B O 1
ATOM 2594 N N . ALA B 1 148 ? -14.844 2.334 -9.305 1 98.25 148 ALA B N 1
ATOM 2595 C CA . ALA B 1 148 ? -14.891 3.793 -9.305 1 98.25 148 ALA B CA 1
ATOM 2596 C C . ALA B 1 148 ? -13.773 4.379 -8.438 1 98.25 148 ALA B C 1
ATOM 2598 O O . ALA B 1 148 ? -13.352 3.758 -7.461 1 98.25 148 ALA B O 1
ATOM 2599 N N . ASP B 1 149 ? -13.273 5.52 -8.836 1 98.56 149 ASP B N 1
ATOM 2600 C CA . ASP B 1 149 ? -12.344 6.223 -7.957 1 98.56 149 ASP B CA 1
ATOM 2601 C C . ASP B 1 149 ? -13.078 6.961 -6.844 1 98.56 149 ASP B C 1
ATOM 2603 O O . ASP B 1 149 ? -14.297 6.805 -6.691 1 98.56 149 ASP B O 1
ATOM 2607 N N . TYR B 1 150 ? -12.398 7.711 -6.051 1 98.75 150 TYR B N 1
ATOM 2608 C CA . TYR B 1 150 ? -12.992 8.312 -4.859 1 98.75 150 TYR B CA 1
ATOM 2609 C C . TYR B 1 150 ? -14.094 9.297 -5.238 1 98.75 150 TYR B C 1
ATOM 2611 O O . TYR B 1 150 ? -15.094 9.422 -4.523 1 98.75 150 TYR B O 1
ATOM 2619 N N . PHE B 1 151 ? -13.93 9.93 -6.344 1 98.56 151 PHE B N 1
ATOM 2620 C CA . PHE B 1 151 ? -14.867 10.984 -6.707 1 98.56 151 PHE B CA 1
ATOM 2621 C C . PHE B 1 151 ? -15.992 10.43 -7.57 1 98.56 151 PHE B C 1
ATOM 2623 O O . PHE B 1 151 ? -16.781 11.195 -8.133 1 98.56 151 PHE B O 1
ATOM 2630 N N . GLY B 1 152 ? -16.016 9.141 -7.723 1 98.25 152 GLY B N 1
ATOM 2631 C CA . GLY B 1 152 ? -17.156 8.5 -8.344 1 98.25 152 GLY B CA 1
ATOM 2632 C C . GLY B 1 152 ? -16.953 8.219 -9.82 1 98.25 152 GLY B C 1
ATOM 2633 O O . GLY B 1 152 ? -17.859 7.684 -10.484 1 98.25 152 GLY B O 1
ATOM 2634 N N . THR B 1 153 ? -15.852 8.57 -10.383 1 98.5 153 THR B N 1
ATOM 2635 C CA . THR B 1 153 ? -15.57 8.273 -11.781 1 98.5 153 THR B CA 1
ATOM 2636 C C . THR B 1 153 ? -15.266 6.789 -11.969 1 98.5 153 THR B C 1
ATOM 2638 O O . THR B 1 153 ? -14.375 6.246 -11.312 1 98.5 153 THR B O 1
ATOM 2641 N N . ALA B 1 154 ? -15.977 6.121 -12.883 1 98.25 154 ALA B N 1
ATOM 2642 C CA . ALA B 1 154 ? -15.773 4.699 -13.148 1 98.25 154 ALA B CA 1
ATOM 2643 C C . ALA B 1 154 ? -14.477 4.469 -13.922 1 98.25 154 ALA B C 1
ATOM 2645 O O . ALA B 1 154 ? -14.148 5.219 -14.836 1 98.25 154 ALA B O 1
ATOM 2646 N N . HIS B 1 155 ? -13.789 3.475 -13.523 1 98.62 155 HIS B N 1
ATOM 2647 C CA . HIS B 1 155 ? -12.586 3.041 -14.234 1 98.62 155 HIS B CA 1
ATOM 2648 C C . HIS B 1 155 ? -12.648 1.553 -14.555 1 98.62 155 HIS B C 1
ATOM 2650 O O . HIS B 1 155 ? -13.094 0.751 -13.734 1 98.62 155 HIS B O 1
ATOM 2656 N N . SER B 1 156 ? -12.172 1.189 -15.766 1 98.75 156 SER B N 1
ATOM 2657 C CA . SER B 1 156 ? -12.102 -0.218 -16.141 1 98.75 156 SER B CA 1
ATOM 2658 C C . SER B 1 156 ? -11.062 -0.964 -15.32 1 98.75 156 SER B C 1
ATOM 2660 O O . SER B 1 156 ? -10.133 -0.355 -14.789 1 98.75 156 SER B O 1
ATOM 2662 N N . ALA B 1 157 ? -11.297 -2.234 -15.25 1 98.88 157 ALA B N 1
ATOM 2663 C CA . ALA B 1 157 ? -10.328 -3.088 -14.57 1 98.88 157 ALA B CA 1
ATOM 2664 C C . ALA B 1 157 ? -8.93 -2.908 -15.164 1 98.88 157 ALA B C 1
ATOM 2666 O O . ALA B 1 157 ? -7.93 -2.963 -14.445 1 98.88 157 ALA B O 1
ATOM 2667 N N . GLU B 1 158 ? -8.828 -2.705 -16.484 1 98.88 158 GLU B N 1
ATOM 2668 C CA . GLU B 1 158 ? -7.551 -2.467 -17.156 1 98.88 158 GLU B CA 1
ATOM 2669 C C . GLU B 1 158 ? -6.883 -1.198 -16.625 1 98.88 158 GLU B C 1
ATOM 2671 O O . GLU B 1 158 ? -5.68 -1.187 -16.359 1 98.88 158 GLU B O 1
ATOM 2676 N N . GLU B 1 159 ? -7.656 -0.174 -16.438 1 98.69 159 GLU B N 1
ATOM 2677 C CA . GLU B 1 159 ? -7.125 1.094 -15.945 1 98.69 159 GLU B CA 1
ATOM 2678 C C . GLU B 1 159 ? -6.672 0.979 -14.492 1 98.69 159 GLU B C 1
ATOM 2680 O O . GLU B 1 159 ? -5.594 1.457 -14.133 1 98.69 159 GLU B O 1
ATOM 2685 N N . VAL B 1 160 ? -7.508 0.361 -13.664 1 98.88 160 VAL B N 1
ATOM 2686 C CA . VAL B 1 160 ? -7.188 0.154 -12.258 1 98.88 160 VAL B CA 1
ATOM 2687 C C . VAL B 1 160 ? -5.91 -0.669 -12.133 1 98.88 160 VAL B C 1
ATOM 2689 O O . VAL B 1 160 ? -5.012 -0.32 -11.367 1 98.88 160 VAL B O 1
ATOM 2692 N N . HIS B 1 161 ? -5.82 -1.698 -12.961 1 98.94 161 HIS B N 1
ATOM 2693 C CA . HIS B 1 161 ? -4.664 -2.58 -13.039 1 98.94 161 HIS B CA 1
ATOM 2694 C C . HIS B 1 161 ? -3.41 -1.81 -13.438 1 98.94 161 HIS B C 1
ATOM 2696 O O . HIS B 1 161 ? -2.385 -1.882 -12.758 1 98.94 161 HIS B O 1
ATOM 2702 N N . ALA B 1 162 ? -3.514 -1.034 -14.422 1 98.94 162 ALA B N 1
ATOM 2703 C CA . ALA B 1 162 ? -2.379 -0.31 -14.992 1 98.94 162 ALA B CA 1
ATOM 2704 C C . ALA B 1 162 ? -1.839 0.722 -14 1 98.94 162 ALA B C 1
ATOM 2706 O O . ALA B 1 162 ? -0.624 0.89 -13.875 1 98.94 162 ALA B O 1
ATOM 2707 N N . MET B 1 163 ? -2.713 1.389 -13.328 1 98.81 163 MET B N 1
ATOM 2708 C CA . MET B 1 163 ? -2.299 2.4 -12.359 1 98.81 163 MET B CA 1
ATOM 2709 C C . MET B 1 163 ? -1.581 1.761 -11.172 1 98.81 163 MET B C 1
ATOM 2711 O O . MET B 1 163 ? -0.533 2.244 -10.742 1 98.81 163 MET B O 1
ATOM 2715 N N . SER B 1 164 ? -2.191 0.692 -10.703 1 98.94 164 SER B N 1
ATOM 2716 C CA . SER B 1 164 ? -1.577 -0.02 -9.586 1 98.94 164 SER B CA 1
ATOM 2717 C C . SER B 1 164 ? -0.177 -0.505 -9.945 1 98.94 164 SER B C 1
ATOM 2719 O O . SER B 1 164 ? 0.769 -0.309 -9.18 1 98.94 164 SER B O 1
ATOM 2721 N N . LEU B 1 165 ? -0.03 -1.089 -11.117 1 98.94 165 LEU B N 1
ATOM 2722 C CA . LEU B 1 165 ? 1.269 -1.564 -11.578 1 98.94 165 LEU B CA 1
ATOM 2723 C C . LEU B 1 165 ? 2.244 -0.404 -11.75 1 98.94 165 LEU B C 1
ATOM 2725 O O . LEU B 1 165 ? 3.438 -0.545 -11.477 1 98.94 165 LEU B O 1
ATOM 2729 N N . GLY B 1 166 ? 1.725 0.685 -12.195 1 98.81 166 GLY B N 1
ATOM 2730 C CA . GLY B 1 166 ? 2.545 1.879 -12.328 1 98.81 166 GLY B CA 1
ATOM 2731 C C . GLY B 1 166 ? 3.066 2.395 -11 1 98.81 166 GLY B C 1
ATOM 2732 O O . GLY B 1 166 ? 4.168 2.943 -10.938 1 98.81 166 GLY B O 1
ATOM 2733 N N . ASN B 1 167 ? 2.283 2.275 -9.969 1 98.75 167 ASN B N 1
ATOM 2734 C CA . ASN B 1 167 ? 2.717 2.662 -8.633 1 98.75 167 ASN B CA 1
ATOM 2735 C C . ASN B 1 167 ? 3.834 1.757 -8.125 1 98.75 167 ASN B C 1
ATOM 2737 O O . ASN B 1 167 ? 4.699 2.201 -7.363 1 98.75 167 ASN B O 1
ATOM 2741 N N . LEU B 1 168 ? 3.818 0.516 -8.547 1 98.88 168 LEU B N 1
ATOM 2742 C CA . LEU B 1 168 ? 4.723 -0.498 -8.016 1 98.88 168 LEU B CA 1
ATOM 2743 C C . LEU B 1 168 ? 6.062 -0.472 -8.75 1 98.88 168 LEU B C 1
ATOM 2745 O O . LEU B 1 168 ? 7.117 -0.611 -8.125 1 98.88 168 LEU B O 1
ATOM 2749 N N . HIS B 1 169 ? 6.023 -0.318 -10.07 1 98.88 169 HIS B N 1
ATOM 2750 C CA . HIS B 1 169 ? 7.195 -0.526 -10.906 1 98.88 169 HIS B CA 1
ATOM 2751 C C . HIS B 1 169 ? 8.266 0.527 -10.633 1 98.88 169 HIS B C 1
ATOM 2753 O O . HIS B 1 169 ? 8.016 1.726 -10.773 1 98.88 169 HIS B O 1
ATOM 2759 N N . GLY B 1 170 ? 9.445 0.033 -10.227 1 97.19 170 GLY B N 1
ATOM 2760 C CA . GLY B 1 170 ? 10.586 0.913 -10.023 1 97.19 170 GLY B CA 1
ATOM 2761 C C . GLY B 1 170 ? 10.617 1.536 -8.641 1 97.19 170 GLY B C 1
ATOM 2762 O O . GLY B 1 170 ? 11.586 2.215 -8.281 1 97.19 170 GLY B O 1
ATOM 2763 N N . GLU B 1 171 ? 9.602 1.323 -7.848 1 97 171 GLU B N 1
ATOM 2764 C CA . GLU B 1 171 ? 9.516 1.919 -6.52 1 97 171 GLU B CA 1
ATOM 2765 C C . GLU B 1 171 ? 9.477 0.845 -5.438 1 97 171 GLU B C 1
ATOM 2767 O O . GLU B 1 171 ? 10.258 0.886 -4.48 1 97 171 GLU B O 1
ATOM 2772 N N . TYR B 1 172 ? 8.609 -0.094 -5.594 1 98.56 172 TYR B N 1
ATOM 2773 C CA . TYR B 1 172 ? 8.43 -1.138 -4.59 1 98.56 172 TYR B CA 1
ATOM 2774 C C . TYR B 1 172 ? 8.852 -2.496 -5.137 1 98.56 172 TYR B C 1
ATOM 2776 O O . TYR B 1 172 ? 9.297 -3.363 -4.379 1 98.56 172 TYR B O 1
ATOM 2784 N N . ALA B 1 173 ? 8.633 -2.609 -6.398 1 98.81 173 ALA B N 1
ATOM 2785 C CA . ALA B 1 173 ? 8.859 -3.865 -7.109 1 98.81 173 ALA B CA 1
ATOM 2786 C C . ALA B 1 173 ? 9.188 -3.611 -8.578 1 98.81 173 ALA B C 1
ATOM 2788 O O . ALA B 1 173 ? 9.031 -2.49 -9.07 1 98.81 173 ALA B O 1
ATOM 2789 N N . THR B 1 174 ? 9.703 -4.605 -9.203 1 98.88 174 THR B N 1
ATOM 2790 C CA . THR B 1 174 ? 9.797 -4.605 -10.656 1 98.88 174 THR B CA 1
ATOM 2791 C C . THR B 1 174 ? 8.625 -5.355 -11.281 1 98.88 174 THR B C 1
ATOM 2793 O O . THR B 1 174 ? 8.375 -6.516 -10.945 1 98.88 174 THR B O 1
ATOM 2796 N N . VAL B 1 175 ? 7.883 -4.691 -12.094 1 98.94 175 VAL B N 1
ATOM 2797 C CA . VAL B 1 175 ? 6.789 -5.336 -12.812 1 98.94 175 VAL B CA 1
ATOM 2798 C C . VAL B 1 175 ? 7.297 -5.887 -14.141 1 98.94 175 VAL B C 1
ATOM 2800 O O . VAL B 1 175 ? 8.07 -5.227 -14.836 1 98.94 175 VAL B O 1
ATOM 2803 N N . THR B 1 176 ? 6.914 -7.055 -14.453 1 98.75 176 THR B N 1
ATOM 2804 C CA . THR B 1 176 ? 7.285 -7.68 -15.711 1 98.75 176 THR B CA 1
ATOM 2805 C C . THR B 1 176 ? 6.242 -8.711 -16.125 1 98.75 176 THR B C 1
ATOM 2807 O O . THR B 1 176 ? 5.203 -8.852 -15.484 1 98.75 176 THR B O 1
ATOM 2810 N N . GLY B 1 177 ? 6.453 -9.406 -17.266 1 98.56 177 GLY B N 1
ATOM 2811 C CA . GLY B 1 177 ? 5.547 -10.445 -17.719 1 98.56 177 GLY B CA 1
ATOM 2812 C C . GLY B 1 177 ? 5.941 -11.828 -17.234 1 98.56 177 GLY B C 1
ATOM 2813 O O . GLY B 1 177 ? 7.109 -12.078 -16.938 1 98.56 177 GLY B O 1
ATOM 2814 N N . SER B 1 178 ? 4.953 -12.734 -17.156 1 98.75 178 SER B N 1
ATOM 2815 C CA . SER B 1 178 ? 5.203 -14.102 -16.719 1 98.75 178 SER B CA 1
ATOM 2816 C C . SER B 1 178 ? 6.223 -14.797 -17.609 1 98.75 178 SER B C 1
ATOM 2818 O O . SER B 1 178 ? 7.016 -15.609 -17.141 1 98.75 178 SER B O 1
ATOM 2820 N N . ARG B 1 179 ? 6.223 -14.461 -18.891 1 98.44 179 ARG B N 1
ATOM 2821 C CA . ARG B 1 179 ? 7.156 -15.086 -19.812 1 98.44 179 ARG B CA 1
ATOM 2822 C C . ARG B 1 179 ? 8.602 -14.781 -19.422 1 98.44 179 ARG B C 1
ATOM 2824 O O . ARG B 1 179 ? 9.461 -15.656 -19.484 1 98.44 179 ARG B O 1
ATOM 2831 N N . GLU B 1 180 ? 8.859 -13.523 -19.109 1 98.5 180 GLU B N 1
ATOM 2832 C CA . GLU B 1 180 ? 10.203 -13.141 -18.688 1 98.5 180 GLU B CA 1
ATOM 2833 C C . GLU B 1 180 ? 10.609 -13.859 -17.422 1 98.5 180 GLU B C 1
ATOM 2835 O O . GLU B 1 180 ? 11.758 -14.289 -17.281 1 98.5 180 GLU B O 1
ATOM 2840 N N . ILE B 1 181 ? 9.727 -14.008 -16.5 1 98.75 181 ILE B N 1
ATOM 2841 C CA . ILE B 1 181 ? 10.008 -14.68 -15.242 1 98.75 181 ILE B CA 1
ATOM 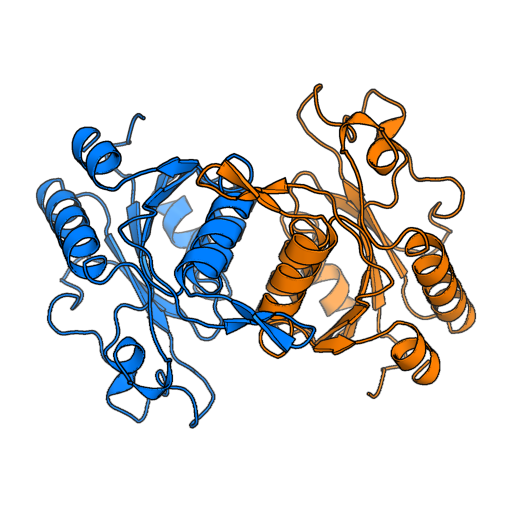2842 C C . ILE B 1 181 ? 10.289 -16.156 -15.5 1 98.75 181 ILE B C 1
ATOM 2844 O O . ILE B 1 181 ? 11.25 -16.719 -14.961 1 98.75 181 ILE B O 1
ATOM 2848 N N . LEU B 1 182 ? 9.484 -16.75 -16.359 1 98.62 182 LEU B N 1
ATOM 2849 C CA . LEU B 1 182 ? 9.664 -18.172 -16.656 1 98.62 182 LEU B CA 1
ATOM 2850 C C . LEU B 1 182 ? 11.008 -18.422 -17.328 1 98.62 182 LEU B C 1
ATOM 2852 O O . LEU B 1 182 ? 11.648 -19.438 -17.078 1 98.62 182 LEU B O 1
ATOM 2856 N N . ALA B 1 183 ? 11.422 -17.438 -18.125 1 98.19 183 ALA B N 1
ATOM 2857 C CA . ALA B 1 183 ? 12.703 -17.562 -18.812 1 98.19 183 ALA B CA 1
ATOM 2858 C C . ALA 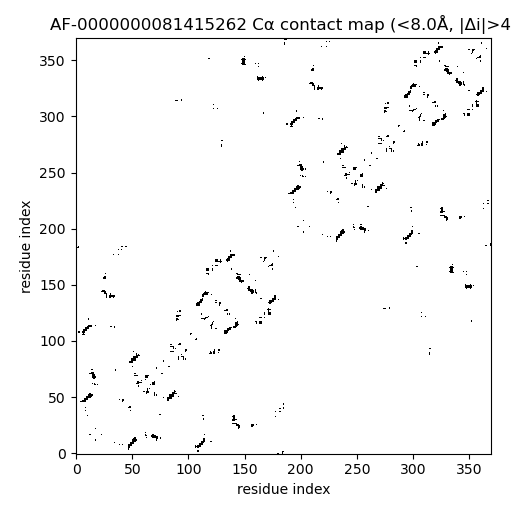B 1 183 ? 13.859 -17.516 -17.812 1 98.19 183 ALA B C 1
ATOM 2860 O O . ALA B 1 183 ? 14.961 -18 -18.109 1 98.19 183 ALA B O 1
ATOM 2861 N N . ALA B 1 184 ? 13.641 -16.969 -16.688 1 97.62 184 ALA B N 1
ATOM 2862 C CA . ALA B 1 184 ? 14.688 -16.797 -15.695 1 97.62 184 ALA B CA 1
ATOM 2863 C C . ALA B 1 184 ? 14.75 -17.984 -14.75 1 9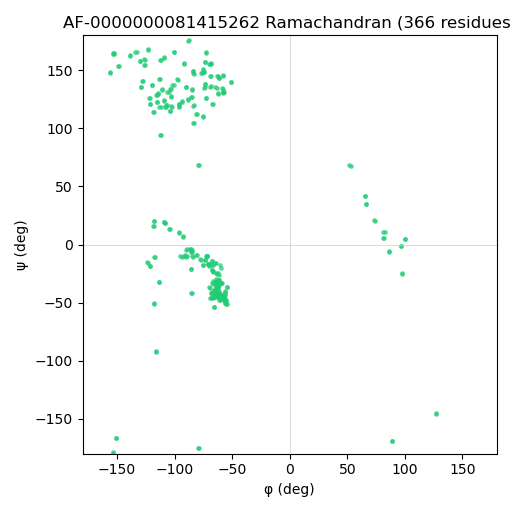7.62 184 ALA B C 1
ATOM 2865 O O . ALA B 1 184 ? 15.664 -18.094 -13.922 1 97.62 184 ALA B O 1
ATOM 2866 N N . VAL B 1 185 ? 13.742 -18.969 -14.781 1 96.12 185 VAL B N 1
ATOM 2867 C CA . VAL B 1 185 ? 13.68 -20.125 -13.898 1 96.12 185 VAL B CA 1
ATOM 2868 C C . VAL B 1 185 ? 14.539 -21.25 -14.469 1 96.12 185 VAL B C 1
ATOM 2870 O O . VAL B 1 185 ? 14.477 -21.547 -15.664 1 96.12 185 VAL B O 1
#

Radius of gyration: 20.29 Å; Cα contacts (8 Å, |Δi|>4): 823; chains: 2; bounding box: 44×57×44 Å

Foldseek 3Di:
DADDLQAEEEAEAQFQLVVDCVQADKPLPCLVVLVLVLVVLCVVSVHAYEYEFEDEPDPVGLCDPVDRRRHHDPSPDDDPPHHYFYDHALASVPPGCVVVVCVVVVHQHYEYAYDDLQGSRLNNLQVSQVVRGAYEYALSNHMHAWDADPVGHTDGRVVSSVVSQVVRPPRRYNYDHSVVVSVND/DADDLQAEEEAEAQFQLVVDCVQADKPLPCLVVLVLVLVVLCVVSVHAYEYEFEDEPDPVGLCDPVDRRRHHDPSPDDDPPHHYFYDHALASVPPGCVVVVCVVVVHQHYEYAYDDLQGSRLNNLQVSQVVRGAYEYALSNHMHAWDADPVGHTDGRVRSSVVSQVVRPPRRYNYDHSVVVSVND

Secondary structure (DSSP, 8-state):
----TTPEEEEE--BGGGG-GGG--BS-TTHHHHHHHHHHHHHHHT--EEEEEE--S-TTSTT-TTSGGGSBPGGGPPPTTSEEEEESSS-TTTTSSHHHHHHHTT--EEEEEEE-IIIIIHHHHHHHHHTT-EEEEEEEEEE-B-EE-TTS-EE-HHHHHHHHHHHHBTTTBEEE-HHHHHHT-/----TTPEEEEE--BGGGG-GGG--BS-TTHHHHHHHHHHHHHHHT--EEEEEE--S-TTSTT-TTSGGGSBPGGGPPPTTSEEEEESSS-TTTTSSHHHHHHHTT--EEEEEEE-IIIIIHHHHHHHHHTT-EEEEEEEEEE-B-EE-TTS-EE-HHHHHHHHHHHHBTTTBEEE-HHHHHHH-

Solvent-accessible surface area (backbone atoms only — not comparable to full-atom values): 18814 Å² total; per-residue (Å²): 129,86,64,60,80,54,33,28,39,38,41,31,42,59,25,43,24,75,69,43,70,89,60,54,58,59,34,56,92,56,12,66,59,44,40,47,53,52,50,50,52,34,60,74,69,69,24,49,42,34,42,34,42,53,43,40,89,42,84,86,40,52,25,14,71,91,46,75,24,38,37,57,30,78,94,59,55,83,54,93,89,46,44,77,44,67,26,67,51,57,30,60,56,60,92,50,56,44,60,59,53,34,55,74,70,68,41,53,36,38,37,41,34,29,36,34,30,62,46,29,41,41,43,29,42,43,50,39,22,62,73,65,35,50,34,34,33,26,60,56,19,23,30,30,37,42,47,52,26,58,84,62,52,76,36,50,13,58,54,46,36,30,42,37,46,27,60,31,42,83,70,25,25,43,63,44,49,54,67,62,54,56,70,42,105,128,85,63,58,81,54,34,27,38,37,40,30,42,60,25,42,24,76,69,42,71,89,60,55,57,58,33,56,90,55,13,65,59,44,40,48,53,52,51,51,52,33,59,73,69,66,23,48,42,34,42,35,40,52,44,40,90,42,84,86,41,51,26,14,71,90,44,73,24,36,36,58,30,80,94,58,57,83,54,92,87,46,44,80,46,66,25,69,49,58,30,60,57,59,91,50,55,44,60,60,55,34,55,76,69,68,42,53,36,39,38,40,33,29,36,34,30,61,44,28,40,40,43,30,42,43,49,39,23,63,73,66,35,49,35,34,33,26,60,57,18,22,30,30,35,42,45,51,27,59,85,62,53,76,36,51,12,58,53,46,37,30,44,38,45,26,60,31,42,83,71,25,25,44,62,44,49,53,66,63,54,56,70,43,105

Nearest PDB structures (foldseek):
  3mcw-assembly1_B  TM=9.716E-01  e=1.121E-27  Chromobacterium violaceum ATCC 12472
  8cib-assembly1_F  TM=9.124E-01  e=3.756E-19  Pseudomonas aeruginosa
  4h17-assembly1_B  TM=9.256E-01  e=2.590E-18  Pseudomonas putida KT2440
  3oqp-assembly1_B  TM=9.254E-01  e=2.090E-15  Paraburkholderia xenovorans LB400
  3irv-assembly1_A-2  TM=8.997E-01  e=4.525E-15  Pseudomonas savastanoi pv. phaseolicola 1448A

InterPro domains:
  IPR000868 Isochorismatase-like domain [PF00857] (7-175)
  IPR036380 Isochorismatase-like superfamily [G3DSA:3.40.50.850] (3-185)
  IPR036380 Isochorismatase-like superfamily [SSF52499] (5-184)
  IPR050272 Isochorismatase-like hydrolase [PTHR43540] (5-185)